Protein AF-A0A2V6QCD6-F1 (afdb_monomer)

Structure (mmCIF, N/CA/C/O backbone):
data_AF-A0A2V6QCD6-F1
#
_entry.id   AF-A0A2V6QCD6-F1
#
loop_
_atom_site.group_PDB
_atom_site.id
_atom_site.type_symbol
_atom_site.label_atom_id
_atom_site.label_alt_id
_atom_site.label_comp_id
_atom_site.label_asym_id
_atom_site.label_entity_id
_atom_site.label_seq_id
_atom_site.pdbx_PDB_ins_code
_atom_site.Cartn_x
_atom_site.Cartn_y
_atom_site.Cartn_z
_atom_site.occupancy
_atom_site.B_iso_or_equiv
_atom_site.auth_seq_id
_atom_site.auth_comp_id
_atom_site.auth_asym_id
_atom_site.auth_atom_id
_atom_site.pdbx_PDB_model_num
ATOM 1 N N . MET A 1 1 ? -5.941 6.858 15.011 1.00 67.25 1 MET A N 1
ATOM 2 C CA . MET A 1 1 ? -7.059 7.771 15.363 1.00 67.25 1 MET A CA 1
ATOM 3 C C . MET A 1 1 ? -6.537 8.944 16.172 1.00 67.25 1 MET A C 1
ATOM 5 O O . MET A 1 1 ? -5.471 8.833 16.763 1.00 67.25 1 MET A O 1
ATOM 9 N N . THR A 1 2 ? -7.262 10.061 16.223 1.00 80.06 2 THR A N 1
ATOM 10 C CA . THR A 1 2 ? -6.923 11.158 17.143 1.00 80.06 2 THR A CA 1
ATOM 11 C C . THR A 1 2 ? -7.559 10.939 18.520 1.00 80.06 2 THR A C 1
ATOM 13 O O . THR A 1 2 ? -8.520 10.181 18.665 1.00 80.06 2 THR A O 1
ATOM 16 N N . CYS A 1 3 ? -7.051 11.630 19.545 1.00 75.44 3 CYS A N 1
ATOM 17 C CA . CYS A 1 3 ? -7.655 11.635 20.885 1.00 75.44 3 CYS A CA 1
ATOM 18 C C . CYS A 1 3 ? -9.121 12.120 20.854 1.00 75.44 3 CYS A C 1
ATOM 20 O O . CYS A 1 3 ? -9.971 11.629 21.597 1.00 75.44 3 CYS A O 1
ATOM 22 N N . LEU A 1 4 ? -9.436 13.035 19.932 1.00 80.31 4 LEU A N 1
ATOM 23 C CA . LEU A 1 4 ? -10.779 13.579 19.755 1.00 80.31 4 LEU A CA 1
ATOM 24 C C . LEU A 1 4 ? -11.768 12.529 19.214 1.00 80.31 4 LEU A C 1
ATOM 26 O O . LEU A 1 4 ? -12.923 12.512 19.634 1.00 80.31 4 LEU A O 1
ATOM 30 N N . ASP A 1 5 ? -11.312 11.623 18.342 1.00 76.50 5 ASP A N 1
ATOM 31 C CA . ASP A 1 5 ? -12.130 10.521 17.809 1.00 76.50 5 ASP A CA 1
ATOM 32 C C . ASP A 1 5 ? -12.483 9.507 18.904 1.00 76.50 5 ASP A C 1
ATOM 34 O O . ASP A 1 5 ? -13.633 9.083 19.023 1.00 76.50 5 ASP A O 1
ATOM 38 N N . TRP A 1 6 ? -11.509 9.180 19.760 1.00 77.50 6 TRP A N 1
ATOM 39 C CA . TRP A 1 6 ? -11.715 8.328 20.934 1.00 77.50 6 TRP A CA 1
ATOM 40 C C . TRP A 1 6 ? -12.735 8.931 21.903 1.00 77.50 6 TRP A C 1
ATOM 42 O O . TRP A 1 6 ? -13.670 8.248 22.321 1.00 77.50 6 TRP A O 1
ATOM 52 N N . LEU A 1 7 ? -12.595 10.221 22.224 1.00 77.81 7 LEU A N 1
ATOM 53 C CA . LEU A 1 7 ? -13.538 10.946 23.079 1.00 77.81 7 LEU A CA 1
ATOM 54 C C . LEU A 1 7 ? -14.937 11.032 22.465 1.00 77.81 7 LEU A C 1
ATOM 56 O O . LEU A 1 7 ? -15.925 10.921 23.188 1.00 77.81 7 LEU A O 1
ATOM 60 N N . ARG A 1 8 ? -15.045 11.194 21.144 1.00 81.38 8 ARG A N 1
ATOM 61 C CA . ARG A 1 8 ? -16.334 11.232 20.446 1.00 81.38 8 ARG A CA 1
ATOM 62 C C . ARG A 1 8 ? -17.042 9.878 20.472 1.00 81.38 8 ARG A C 1
ATOM 64 O O . ARG A 1 8 ? -18.253 9.846 20.676 1.00 81.38 8 ARG A O 1
ATOM 71 N N . GLU A 1 9 ? -16.315 8.776 20.289 1.00 79.81 9 GLU A N 1
ATOM 72 C CA . GLU A 1 9 ? -16.903 7.429 20.320 1.00 79.81 9 GLU A CA 1
ATOM 73 C C . GLU A 1 9 ? -17.209 6.935 21.746 1.00 79.81 9 GLU A C 1
ATOM 75 O O . GLU A 1 9 ? -18.231 6.281 21.955 1.00 79.81 9 GLU A O 1
ATOM 80 N N . LEU A 1 10 ? -16.386 7.275 22.746 1.00 81.81 10 LEU A N 1
ATOM 81 C CA . LEU A 1 10 ? -16.624 6.909 24.153 1.00 81.81 10 LEU A CA 1
ATOM 82 C C . LEU A 1 10 ? -17.530 7.889 24.906 1.00 81.81 10 LEU A C 1
ATOM 84 O O . LEU A 1 10 ? -18.108 7.520 25.929 1.00 81.81 10 LEU A O 1
ATOM 88 N N . GLY A 1 11 ? -17.685 9.117 24.413 1.00 79.06 11 GLY A N 1
ATOM 89 C CA . GLY A 1 11 ? -18.470 10.182 25.040 1.00 79.06 11 GLY A CA 1
ATOM 90 C C . GLY A 1 11 ? -19.878 9.757 25.477 1.00 79.06 11 GLY A C 1
ATOM 91 O O . GLY A 1 11 ? -20.233 9.995 26.632 1.00 79.06 11 GLY A O 1
ATOM 92 N N . PRO A 1 12 ? -20.669 9.060 24.636 1.00 82.25 12 PRO A N 1
ATOM 93 C CA . PRO A 1 12 ? -21.981 8.548 25.031 1.00 82.25 12 PRO A CA 1
ATOM 94 C C . PRO A 1 12 ? -21.921 7.564 26.210 1.00 82.25 12 PRO A C 1
ATOM 96 O O . PRO A 1 12 ? -22.766 7.619 27.100 1.00 82.25 12 PRO A O 1
ATOM 99 N N . HIS A 1 13 ? -20.903 6.700 26.270 1.00 79.19 13 HIS A N 1
ATOM 100 C CA . HIS A 1 13 ? -20.729 5.739 27.365 1.00 79.19 13 HIS A CA 1
ATOM 101 C C . HIS A 1 13 ? -20.327 6.431 28.673 1.00 79.19 13 HIS A C 1
ATOM 103 O O . HIS A 1 13 ? -20.824 6.063 29.739 1.00 79.19 13 HIS A O 1
ATOM 109 N N . LEU A 1 14 ? -19.490 7.469 28.589 1.00 79.81 14 LEU A N 1
ATOM 110 C CA . LEU A 1 14 ? -19.105 8.305 29.729 1.00 79.81 14 LEU A CA 1
ATOM 111 C C . LEU A 1 14 ? -20.282 9.143 30.250 1.00 79.81 14 LEU A C 1
ATOM 113 O O . LEU A 1 14 ? -20.445 9.271 31.462 1.00 79.81 14 LEU A O 1
ATOM 117 N N . MET A 1 15 ? -21.146 9.651 29.365 1.00 79.56 15 MET A N 1
ATOM 118 C CA . MET A 1 15 ? -22.374 10.351 29.764 1.00 79.56 15 MET A CA 1
ATOM 119 C C . MET A 1 15 ? -23.357 9.431 30.489 1.00 79.56 15 MET A C 1
ATOM 121 O O . MET A 1 15 ? -23.944 9.841 31.487 1.00 79.56 15 MET A O 1
ATOM 125 N N . VAL A 1 16 ? -23.509 8.179 30.042 1.00 81.19 16 VAL A N 1
ATOM 126 C CA . VAL A 1 16 ? -24.341 7.183 30.741 1.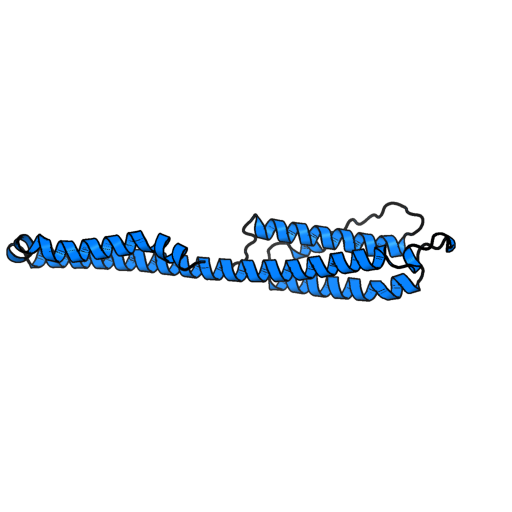00 81.19 16 VAL A CA 1
ATOM 127 C C . VAL A 1 16 ? -23.796 6.899 32.142 1.00 81.19 16 VAL A C 1
ATOM 129 O O . VAL A 1 16 ? -24.575 6.818 33.088 1.00 81.19 16 VAL A O 1
ATOM 132 N N . LEU A 1 17 ? -22.473 6.815 32.304 1.00 80.88 17 LEU A N 1
ATOM 133 C CA . LEU A 1 17 ? -21.842 6.647 33.614 1.00 80.88 17 LEU A CA 1
ATOM 134 C C . LEU A 1 17 ? -22.067 7.874 34.516 1.00 80.88 17 LEU A C 1
ATOM 136 O O . LEU A 1 17 ? -22.425 7.727 35.683 1.00 80.88 17 LEU A O 1
ATOM 140 N N . ALA A 1 18 ? -21.912 9.086 33.976 1.00 80.00 18 ALA A N 1
ATOM 141 C CA . ALA A 1 18 ? -22.178 10.325 34.705 1.00 80.00 18 ALA A CA 1
ATOM 142 C C . ALA A 1 18 ? -23.648 10.416 35.149 1.00 80.00 18 ALA A C 1
ATOM 144 O O . ALA A 1 18 ? -23.926 10.730 36.307 1.00 80.00 18 ALA A O 1
ATOM 145 N N . PHE A 1 19 ? -24.582 10.055 34.262 1.00 79.69 19 PHE A N 1
ATOM 146 C CA . PHE A 1 19 ? -26.007 9.981 34.574 1.00 79.69 19 PHE A CA 1
ATOM 147 C C . PHE A 1 19 ? -26.294 8.945 35.672 1.00 79.69 19 PHE A C 1
ATOM 149 O O . PHE A 1 19 ? -27.050 9.217 36.608 1.00 79.69 19 PHE A O 1
ATOM 156 N N . TRP A 1 20 ? -25.629 7.787 35.618 1.00 79.25 20 TRP A N 1
ATOM 157 C CA . TRP A 1 20 ? -25.716 6.745 36.641 1.00 79.25 20 TRP A CA 1
ATOM 158 C C . TRP A 1 20 ? -25.253 7.262 38.014 1.00 79.25 20 TRP A C 1
ATOM 160 O O . TRP A 1 20 ? -25.991 7.135 38.994 1.00 79.25 20 TRP A O 1
ATOM 170 N N . PHE A 1 21 ? -24.112 7.958 38.087 1.00 78.56 21 PHE A N 1
ATOM 171 C CA . PHE A 1 21 ? -23.637 8.594 39.324 1.00 78.56 21 PHE A CA 1
ATOM 172 C C . PHE A 1 21 ? -24.582 9.683 39.844 1.00 78.56 21 PHE A C 1
ATOM 174 O O . PHE A 1 21 ? -24.834 9.747 41.047 1.00 78.56 21 PHE A O 1
ATOM 181 N N . THR A 1 22 ? -25.167 10.505 38.969 1.00 75.81 22 THR A N 1
ATOM 182 C CA . THR A 1 22 ? -26.141 11.523 39.401 1.00 75.81 22 THR A CA 1
ATOM 183 C C . THR A 1 22 ? -27.450 10.906 39.891 1.00 75.81 22 THR A C 1
ATOM 185 O O . THR A 1 22 ? -28.043 11.393 40.850 1.00 75.81 22 THR A O 1
ATOM 188 N N . SER A 1 23 ? -27.874 9.783 39.304 1.00 70.88 23 SER A N 1
ATOM 189 C CA . SER A 1 23 ? -29.086 9.075 39.721 1.00 70.88 23 SER A CA 1
ATOM 190 C C . SER A 1 23 ? -28.953 8.475 41.128 1.00 70.88 23 SER A C 1
ATOM 192 O O . SER A 1 23 ? -29.909 8.513 41.904 1.00 70.88 23 SER A O 1
ATOM 194 N N . LEU A 1 24 ? -27.750 8.034 41.521 1.00 73.00 24 LEU A N 1
ATOM 195 C CA . LEU A 1 24 ? -27.467 7.580 42.889 1.00 73.00 24 LEU A CA 1
ATOM 196 C C . LEU A 1 24 ? -27.708 8.671 43.941 1.00 73.00 24 LEU A C 1
ATOM 198 O O . LEU A 1 24 ? -28.146 8.352 45.045 1.00 73.00 24 LEU A O 1
ATOM 202 N N . ALA A 1 25 ? -27.443 9.936 43.600 1.00 70.06 25 ALA A N 1
ATOM 203 C CA . ALA A 1 25 ? -27.639 11.072 44.499 1.00 70.06 25 ALA A CA 1
ATOM 204 C C . ALA A 1 25 ? -29.107 11.529 44.576 1.00 70.06 25 ALA A C 1
ATOM 206 O O . ALA A 1 25 ? -29.553 11.999 45.618 1.00 70.06 25 ALA A O 1
ATOM 207 N N . VAL A 1 26 ? -29.875 11.379 43.492 1.00 71.56 26 VAL A N 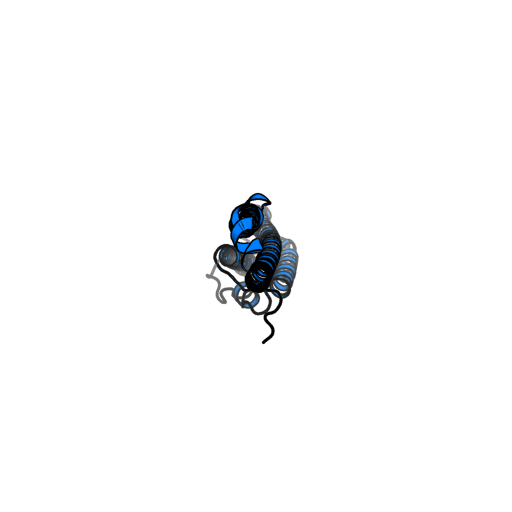1
ATOM 208 C CA . VAL A 1 26 ? -31.264 11.870 43.408 1.00 71.56 26 VAL A CA 1
ATOM 209 C C . VAL A 1 26 ? -32.277 10.856 43.959 1.00 71.56 26 VAL A C 1
ATOM 211 O O . VAL A 1 26 ? -33.279 11.240 44.558 1.00 71.56 26 VAL A O 1
ATOM 214 N N . PHE A 1 27 ? -32.020 9.551 43.827 1.00 75.38 27 PHE A N 1
ATOM 215 C CA . PHE A 1 27 ? -32.961 8.496 44.235 1.00 75.38 27 PHE A CA 1
ATOM 216 C C . PHE A 1 27 ? -32.797 8.019 45.690 1.00 75.38 27 PHE A C 1
ATOM 218 O O . PHE A 1 27 ? -33.119 6.873 46.021 1.00 75.38 27 PHE A O 1
ATOM 225 N N . GLU A 1 28 ? -32.354 8.889 46.601 1.00 74.12 28 GLU A N 1
ATOM 226 C CA . GLU A 1 28 ? -32.185 8.535 48.017 1.00 74.12 28 GLU A CA 1
ATOM 227 C C . GLU A 1 28 ? -33.472 8.028 48.684 1.00 74.12 28 GLU A C 1
ATOM 229 O O . GLU A 1 28 ? -33.424 7.125 49.522 1.00 74.12 28 GLU A O 1
ATOM 234 N N . TRP A 1 29 ? -34.628 8.576 48.303 1.00 71.81 29 TRP A N 1
ATOM 235 C CA . TRP A 1 29 ? -35.923 8.171 48.853 1.00 71.81 29 TRP A CA 1
ATOM 236 C C . TRP A 1 29 ? -36.305 6.735 48.452 1.00 71.81 29 TRP A C 1
ATOM 238 O O . TRP A 1 29 ? -36.727 5.945 49.296 1.00 71.81 29 TRP A O 1
ATOM 248 N N . VAL A 1 30 ? -36.053 6.351 47.196 1.00 70.94 30 VAL A N 1
ATOM 249 C CA . VAL A 1 30 ? -36.279 4.981 46.695 1.00 70.94 30 VAL A CA 1
ATOM 250 C C . VAL A 1 30 ? -35.302 3.999 47.345 1.00 70.94 30 VAL A C 1
ATOM 252 O O . VAL A 1 30 ? -35.706 2.908 47.756 1.00 70.94 30 VAL A O 1
ATOM 255 N N . ARG A 1 31 ? -34.037 4.411 47.520 1.00 73.69 31 ARG A N 1
ATOM 256 C CA . ARG A 1 31 ? -33.009 3.635 48.229 1.00 73.69 31 ARG A CA 1
ATOM 257 C C . ARG A 1 31 ? -33.417 3.324 49.673 1.00 73.69 31 ARG A C 1
ATOM 259 O O . ARG A 1 31 ? -33.186 2.210 50.130 1.00 73.69 31 ARG A O 1
ATOM 266 N N . LYS A 1 32 ? -34.037 4.278 50.380 1.00 78.81 32 LYS A N 1
ATOM 267 C CA . LYS A 1 32 ? -34.536 4.083 51.754 1.00 78.81 32 LYS A CA 1
ATOM 268 C C . LYS A 1 32 ? -35.785 3.198 51.811 1.00 78.81 32 LYS A C 1
ATOM 270 O O . LYS A 1 32 ? -35.904 2.394 52.728 1.00 78.81 32 LYS A O 1
ATOM 275 N N . ALA A 1 33 ? -36.693 3.319 50.841 1.00 83.00 33 ALA A N 1
ATOM 276 C CA . ALA A 1 33 ? -37.950 2.570 50.827 1.00 83.00 33 ALA A CA 1
ATOM 277 C C . ALA A 1 33 ? -37.786 1.095 50.416 1.00 83.00 33 ALA A C 1
ATOM 279 O O . ALA A 1 33 ? -38.440 0.223 50.986 1.00 83.00 33 ALA A O 1
ATOM 280 N N . LYS A 1 34 ? -36.938 0.797 49.420 1.00 81.38 34 LYS A N 1
ATOM 281 C CA . LYS A 1 34 ? -36.699 -0.570 48.919 1.00 81.38 34 LYS A CA 1
ATOM 282 C C . LYS A 1 34 ? -35.223 -0.790 48.543 1.00 81.38 34 LYS A C 1
ATOM 284 O O . LYS A 1 34 ? -34.883 -0.833 47.356 1.00 81.38 34 LYS A O 1
ATOM 289 N N . PRO A 1 35 ? -34.332 -0.966 49.535 1.00 81.25 35 PRO A N 1
ATOM 290 C CA . PRO A 1 35 ? -32.884 -0.975 49.315 1.00 81.25 35 PRO A CA 1
ATOM 291 C C . PRO A 1 35 ? -32.414 -2.149 48.452 1.00 81.25 35 PRO A C 1
ATOM 293 O O . PRO A 1 35 ? -31.577 -1.977 47.570 1.00 81.25 35 PRO A O 1
ATOM 296 N N . LEU A 1 36 ? -32.970 -3.341 48.672 1.00 83.62 36 LEU A N 1
ATOM 297 C CA . LEU A 1 36 ? -32.485 -4.574 48.047 1.00 83.62 36 LEU A CA 1
ATOM 298 C C . LEU A 1 36 ? -32.779 -4.608 46.537 1.00 83.62 36 LEU A C 1
ATOM 300 O O . LEU A 1 36 ? -31.890 -4.891 45.737 1.00 83.62 36 LEU A O 1
ATOM 304 N N . THR A 1 37 ? -33.995 -4.225 46.135 1.00 80.88 37 THR A N 1
ATOM 305 C CA . THR A 1 37 ? -34.368 -4.097 44.716 1.00 80.88 37 THR A CA 1
ATOM 306 C C . THR A 1 37 ? -33.636 -2.957 44.018 1.00 80.88 37 THR A C 1
ATOM 308 O O . THR A 1 37 ? -33.273 -3.103 42.856 1.00 80.88 37 THR A O 1
ATOM 311 N N . PHE A 1 38 ? -33.392 -1.840 44.715 1.00 81.94 38 PHE A N 1
ATOM 312 C CA . PHE A 1 38 ? -32.632 -0.715 44.167 1.00 81.94 38 PHE A CA 1
ATOM 313 C C . PHE A 1 38 ? -31.199 -1.135 43.818 1.00 81.94 38 PHE A C 1
ATOM 315 O O . PHE A 1 38 ? -30.759 -0.944 42.686 1.00 81.94 38 PHE A O 1
ATOM 322 N N . TRP A 1 39 ? -30.491 -1.775 44.754 1.00 81.19 39 TRP A N 1
ATOM 323 C CA . TRP A 1 39 ? -29.121 -2.231 44.518 1.00 81.19 39 TRP A CA 1
ATOM 324 C C . TRP A 1 39 ? -29.034 -3.305 43.433 1.00 81.19 39 TRP A C 1
ATOM 326 O O . TRP A 1 39 ? -28.167 -3.199 42.572 1.00 81.19 39 TRP A O 1
ATOM 336 N N . LEU A 1 40 ? -29.949 -4.282 43.406 1.00 85.25 40 LEU A N 1
ATOM 337 C CA . LEU A 1 40 ? -30.018 -5.282 42.330 1.00 85.25 40 LEU A CA 1
ATOM 338 C C . LEU A 1 40 ? -30.117 -4.630 40.946 1.00 85.25 40 LEU A C 1
ATOM 340 O O . LEU A 1 40 ? -29.348 -4.969 40.049 1.00 85.25 40 LEU A O 1
ATOM 344 N N . PHE A 1 41 ? -31.015 -3.656 40.784 1.00 81.50 41 PHE A N 1
ATOM 345 C CA . PHE A 1 41 ? -31.198 -2.966 39.508 1.00 81.50 41 PHE A CA 1
ATOM 346 C C . PHE A 1 41 ? -29.957 -2.158 39.108 1.00 81.50 41 PHE A C 1
ATOM 348 O O . PHE A 1 41 ? -29.542 -2.182 37.949 1.00 81.50 41 PHE A O 1
ATOM 355 N N . MET A 1 42 ? -29.318 -1.497 40.078 1.00 83.50 42 MET A N 1
ATOM 356 C CA . MET A 1 42 ? -28.087 -0.737 39.858 1.00 83.50 42 MET A CA 1
ATOM 357 C C . MET A 1 42 ? -26.915 -1.637 39.460 1.00 83.50 42 MET A C 1
ATOM 359 O O . MET A 1 42 ? -26.206 -1.314 38.508 1.00 83.50 42 MET A O 1
ATOM 363 N N . PHE A 1 43 ? -26.741 -2.787 40.116 1.00 85.25 43 PHE A N 1
ATOM 364 C CA . PHE A 1 43 ? -25.712 -3.759 39.744 1.00 85.25 43 PHE A CA 1
ATOM 365 C C . PHE A 1 43 ? -25.960 -4.358 38.357 1.00 85.25 43 PHE A C 1
ATOM 367 O O . PHE A 1 43 ? -25.021 -4.446 37.568 1.00 85.25 43 PHE A O 1
ATOM 374 N N . CYS A 1 44 ? -27.205 -4.708 38.017 1.00 84.69 44 CYS A N 1
ATOM 375 C CA . CYS A 1 44 ? -27.546 -5.176 36.672 1.00 84.69 44 CYS A CA 1
ATOM 376 C C . CYS A 1 44 ? -27.249 -4.112 35.604 1.00 84.69 44 CYS A C 1
ATOM 378 O O . CYS A 1 44 ? -26.631 -4.425 34.587 1.00 84.69 44 CYS A O 1
ATOM 380 N N . ALA A 1 45 ? -27.627 -2.852 35.840 1.00 82.94 45 ALA A N 1
ATOM 381 C CA . ALA A 1 45 ? -27.351 -1.751 34.918 1.00 82.94 45 ALA A CA 1
ATOM 382 C C . ALA A 1 45 ? -25.843 -1.497 34.745 1.00 82.94 45 ALA A C 1
ATOM 384 O O . ALA A 1 45 ? -25.374 -1.323 33.620 1.00 82.94 45 ALA A O 1
ATOM 385 N N . LEU A 1 46 ? -25.073 -1.537 35.838 1.00 84.88 46 LEU A N 1
ATOM 386 C CA . LEU A 1 46 ? -23.617 -1.394 35.803 1.00 84.88 46 LEU A CA 1
ATOM 387 C C . LEU A 1 46 ? -22.955 -2.548 35.041 1.00 84.88 46 LEU A C 1
ATOM 389 O O . LEU A 1 46 ? -22.067 -2.312 34.226 1.00 84.88 46 LEU A O 1
ATOM 393 N N . ALA A 1 47 ? -23.404 -3.786 35.262 1.00 86.69 47 ALA A N 1
ATOM 394 C CA . ALA A 1 47 ? -22.890 -4.956 34.557 1.00 86.69 47 ALA A CA 1
ATOM 395 C C . ALA A 1 47 ? -23.133 -4.854 33.043 1.00 86.69 47 ALA A C 1
ATOM 397 O O . ALA A 1 47 ? -22.208 -5.060 32.258 1.00 86.69 47 ALA A O 1
ATOM 398 N N . VAL A 1 48 ? -24.341 -4.464 32.621 1.00 86.19 48 VAL A N 1
ATOM 399 C CA . VAL A 1 48 ? -24.657 -4.234 31.201 1.00 86.19 48 VAL A CA 1
ATOM 400 C C . VAL A 1 48 ? -23.785 -3.116 30.622 1.00 86.19 48 VAL A C 1
ATOM 402 O O . VAL A 1 48 ? -23.219 -3.280 29.541 1.00 86.19 48 VAL A O 1
ATOM 405 N N . TRP A 1 49 ? -23.614 -2.006 31.347 1.00 87.31 49 TRP A N 1
ATOM 406 C CA . TRP A 1 49 ? -22.757 -0.901 30.914 1.00 87.31 49 TRP A CA 1
ATOM 407 C C . TRP A 1 49 ? -21.290 -1.324 30.746 1.00 87.31 49 TRP A C 1
ATOM 409 O O . TRP A 1 49 ? -20.674 -0.982 29.733 1.00 87.31 49 TRP A O 1
ATOM 419 N N . LEU A 1 50 ? -20.742 -2.101 31.687 1.00 86.31 50 LEU A N 1
ATOM 420 C CA . LEU A 1 50 ? -19.372 -2.618 31.621 1.00 86.31 50 LEU A CA 1
ATOM 421 C C . LEU A 1 50 ? -19.166 -3.510 30.394 1.00 86.31 50 LEU A C 1
ATOM 423 O O . LEU A 1 50 ? -18.177 -3.345 29.682 1.00 86.31 50 LEU A O 1
ATOM 427 N N . VAL A 1 51 ? -20.112 -4.412 30.111 1.00 86.50 51 VAL A N 1
ATOM 428 C CA . VAL A 1 51 ? -20.043 -5.301 28.941 1.00 86.50 51 VAL A CA 1
ATOM 429 C C . VAL A 1 51 ? -20.070 -4.495 27.642 1.00 86.50 51 VAL A C 1
ATOM 431 O O . VAL A 1 51 ? -19.196 -4.669 26.795 1.00 86.50 51 VAL A O 1
ATOM 434 N N . VAL A 1 52 ? -21.027 -3.577 27.488 1.00 84.25 52 VAL A N 1
ATOM 435 C CA . VAL A 1 52 ? -21.162 -2.768 26.264 1.00 84.25 52 VAL A CA 1
ATOM 436 C C . VAL A 1 52 ? -19.931 -1.885 26.044 1.00 84.25 52 VAL A C 1
ATOM 438 O O . VAL A 1 52 ? -19.409 -1.815 24.930 1.00 84.25 52 VAL A O 1
ATOM 441 N N . THR A 1 53 ? -19.437 -1.241 27.102 1.00 83.62 53 THR A N 1
ATOM 442 C CA . THR A 1 53 ? -18.262 -0.364 27.028 1.00 83.62 53 THR A CA 1
ATOM 443 C C . THR A 1 53 ? -16.995 -1.165 26.738 1.00 83.62 53 THR A C 1
ATOM 445 O O . THR A 1 53 ? -16.200 -0.751 25.901 1.00 83.62 53 THR A O 1
ATOM 448 N N . GLY A 1 54 ? -16.829 -2.343 27.348 1.00 84.50 54 GLY A N 1
ATOM 449 C CA . GLY A 1 54 ? -15.702 -3.238 27.081 1.00 84.50 54 GLY A CA 1
ATOM 450 C C . GLY A 1 54 ? -15.661 -3.725 25.630 1.00 84.50 54 GLY A C 1
ATOM 451 O O . GLY A 1 54 ? -14.610 -3.665 24.994 1.00 84.50 54 GLY A O 1
ATOM 452 N N . VAL A 1 55 ? -16.809 -4.126 25.070 1.00 86.00 55 VAL A N 1
ATOM 453 C CA . VAL A 1 55 ? -16.919 -4.509 23.649 1.00 86.00 55 VAL A CA 1
ATOM 454 C C . VAL A 1 55 ? -16.567 -3.334 22.735 1.00 86.00 55 VAL A C 1
ATOM 456 O O . VAL A 1 55 ? -15.816 -3.504 21.776 1.00 86.00 55 VAL A O 1
ATOM 459 N N . LYS A 1 56 ? -17.057 -2.129 23.044 1.00 82.81 56 LYS A N 1
ATOM 460 C CA . LYS A 1 56 ? -16.734 -0.918 22.279 1.00 82.81 56 LYS A CA 1
ATOM 461 C C . LYS A 1 56 ? -15.258 -0.546 22.349 1.00 82.81 56 LYS A C 1
ATOM 463 O O . LYS A 1 56 ? -14.677 -0.210 21.323 1.00 82.81 56 LYS A O 1
ATOM 468 N N . LEU A 1 57 ? -14.641 -0.646 23.523 1.00 82.69 57 LEU A N 1
ATOM 469 C CA . LEU A 1 57 ? -13.215 -0.384 23.704 1.00 82.69 57 LEU A CA 1
ATOM 470 C C . LEU A 1 57 ? -12.359 -1.370 22.894 1.00 82.69 57 LEU A C 1
ATOM 472 O O . LEU A 1 57 ? -11.387 -0.965 22.259 1.00 82.69 57 LEU A O 1
ATOM 476 N N . ALA A 1 58 ? -12.746 -2.649 22.874 1.00 83.00 58 ALA A N 1
ATOM 477 C CA . ALA A 1 58 ? -12.079 -3.674 22.078 1.00 83.00 58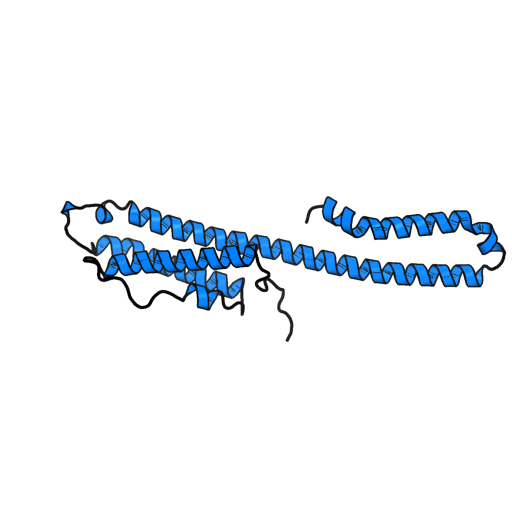 ALA A CA 1
ATOM 478 C C . ALA A 1 58 ? -12.207 -3.407 20.567 1.00 83.00 58 ALA A C 1
ATOM 480 O O . ALA A 1 58 ? -11.211 -3.496 19.850 1.00 83.00 58 ALA A O 1
ATOM 481 N N . ASP A 1 59 ? -13.396 -3.026 20.088 1.00 82.25 59 ASP A N 1
ATOM 482 C CA . ASP A 1 59 ? -13.632 -2.644 18.686 1.00 82.25 59 ASP A CA 1
ATOM 483 C C . ASP A 1 59 ? -12.803 -1.412 18.285 1.00 82.25 59 ASP A C 1
ATOM 485 O O . ASP A 1 59 ? -12.141 -1.412 17.248 1.00 82.25 59 ASP A O 1
ATOM 489 N N . LEU A 1 60 ? -12.759 -0.383 19.136 1.00 82.75 60 LEU A N 1
ATOM 490 C CA . LEU A 1 60 ? -11.935 0.810 18.924 1.00 82.75 60 LEU A CA 1
ATOM 491 C C . LEU A 1 60 ? -10.443 0.482 18.853 1.00 82.75 60 LEU A C 1
ATOM 493 O O . LEU A 1 60 ? -9.749 0.957 17.956 1.00 82.75 60 LEU A O 1
ATOM 497 N N . HIS A 1 61 ? -9.950 -0.372 19.749 1.00 81.94 61 HIS A N 1
ATOM 498 C CA . HIS A 1 61 ? -8.555 -0.802 19.730 1.00 81.94 61 HIS A CA 1
ATOM 499 C C . HIS A 1 61 ? -8.226 -1.610 18.464 1.00 81.94 61 HIS A C 1
ATOM 501 O O . HIS A 1 61 ? -7.153 -1.450 17.880 1.00 81.94 61 HIS A O 1
ATOM 507 N N . GLN A 1 62 ? -9.135 -2.477 18.010 1.00 80.62 62 GLN A N 1
ATOM 508 C CA . GLN A 1 62 ? -8.959 -3.213 16.756 1.00 80.62 62 GLN A CA 1
ATOM 509 C C . GLN A 1 62 ? -8.961 -2.277 15.543 1.00 80.62 62 GLN A C 1
ATOM 511 O O . GLN A 1 62 ? -8.135 -2.441 14.642 1.00 80.62 62 GLN A O 1
ATOM 516 N N . LYS A 1 63 ? -9.844 -1.274 15.529 1.00 80.38 63 LYS A N 1
ATOM 517 C CA . LYS A 1 63 ? -9.894 -0.242 14.486 1.00 80.38 63 LYS A CA 1
ATOM 518 C C . LYS A 1 63 ? -8.619 0.587 14.439 1.00 80.38 63 LYS A C 1
ATOM 520 O O . LYS A 1 63 ? -8.090 0.793 13.352 1.00 80.38 63 LYS A O 1
ATOM 525 N N . ASP A 1 64 ? -8.111 1.037 15.581 1.00 81.31 64 ASP A N 1
ATOM 526 C CA . ASP A 1 64 ? -6.888 1.838 15.623 1.00 81.31 64 ASP A CA 1
ATOM 527 C C . ASP A 1 64 ? -5.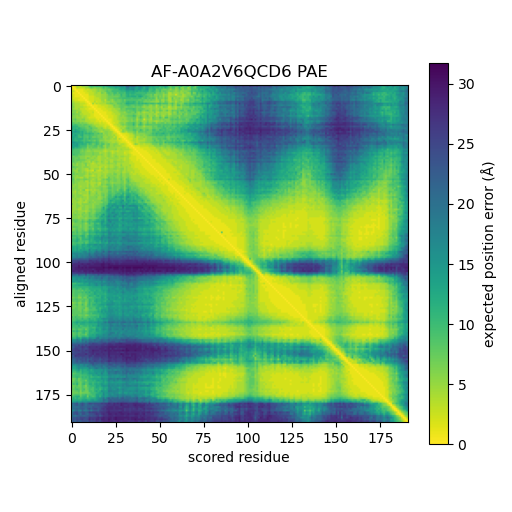675 1.033 15.134 1.00 81.31 64 ASP A C 1
ATOM 529 O O . ASP A 1 64 ? -4.952 1.487 14.249 1.00 81.31 64 ASP A O 1
ATOM 533 N N . ALA A 1 65 ? -5.531 -0.217 15.590 1.00 80.81 65 ALA A N 1
ATOM 534 C CA . ALA A 1 65 ? -4.488 -1.122 15.105 1.00 80.81 65 ALA A CA 1
ATOM 535 C C . ALA A 1 65 ? -4.584 -1.363 13.586 1.00 80.81 65 ALA A C 1
ATOM 537 O O . ALA A 1 65 ? -3.569 -1.383 12.886 1.00 80.81 65 ALA A O 1
ATOM 538 N N . PHE A 1 66 ? -5.803 -1.510 13.059 1.00 81.00 66 PHE A N 1
ATOM 539 C CA . PHE A 1 66 ? -6.039 -1.632 11.623 1.00 81.00 66 PHE A CA 1
ATOM 540 C C . PHE A 1 66 ? -5.641 -0.361 10.860 1.00 81.00 66 PHE A C 1
ATOM 542 O O . PHE A 1 66 ? -4.984 -0.458 9.826 1.00 81.00 66 PHE A O 1
ATOM 549 N N . LEU A 1 67 ? -6.015 0.824 11.349 1.00 82.00 67 LEU A N 1
ATOM 550 C CA . LEU A 1 67 ? -5.700 2.101 10.701 1.00 82.00 67 LEU A CA 1
ATOM 551 C C . LEU A 1 67 ? -4.194 2.366 10.667 1.00 82.00 67 LEU A C 1
ATOM 553 O O . LEU A 1 67 ? -3.680 2.784 9.631 1.00 82.00 67 LEU A O 1
ATOM 557 N N . THR A 1 68 ? -3.492 2.073 11.760 1.00 84.81 68 THR A N 1
ATOM 558 C CA . THR A 1 68 ? -2.032 2.195 11.837 1.00 84.81 68 THR A CA 1
ATOM 559 C C . THR A 1 68 ? -1.360 1.268 10.833 1.00 84.81 68 THR A C 1
ATOM 561 O O . THR A 1 68 ? -0.585 1.724 9.996 1.00 84.81 68 THR A O 1
ATOM 564 N N . ARG A 1 69 ? -1.746 -0.014 10.811 1.00 82.81 69 ARG A N 1
ATOM 565 C CA . ARG A 1 69 ? -1.203 -0.968 9.839 1.00 82.81 69 ARG A CA 1
ATOM 566 C C . ARG A 1 69 ? -1.529 -0.569 8.400 1.00 82.81 69 ARG A C 1
ATOM 568 O O . ARG A 1 69 ? -0.675 -0.673 7.529 1.00 82.81 69 ARG A O 1
ATOM 575 N N . LYS A 1 70 ? -2.744 -0.084 8.130 1.00 83.88 70 LYS A N 1
ATOM 576 C CA . LYS A 1 70 ? -3.116 0.444 6.810 1.00 83.88 70 LYS A CA 1
ATOM 577 C C . LYS A 1 70 ? -2.181 1.582 6.398 1.00 83.88 70 LYS A C 1
ATOM 579 O O . LYS A 1 70 ? -1.707 1.572 5.267 1.00 83.88 70 LYS A O 1
ATOM 584 N N . ALA A 1 71 ? -1.902 2.532 7.289 1.00 85.81 71 ALA A N 1
ATOM 585 C CA . ALA A 1 71 ? -1.003 3.646 7.003 1.00 85.81 71 ALA A CA 1
ATOM 586 C C . ALA A 1 71 ? 0.426 3.170 6.692 1.00 85.81 71 ALA A C 1
ATOM 588 O O . ALA A 1 71 ? 1.005 3.608 5.701 1.00 85.81 71 ALA A O 1
ATOM 589 N N . GLU A 1 72 ? 0.958 2.223 7.468 1.00 87.88 72 GLU A N 1
ATOM 590 C CA . GLU A 1 72 ? 2.281 1.626 7.229 1.00 87.88 72 GLU A CA 1
ATOM 591 C C . GLU A 1 72 ? 2.370 0.933 5.863 1.00 87.88 72 GLU A C 1
ATOM 593 O O . GLU A 1 72 ? 3.340 1.121 5.128 1.00 87.88 72 GLU A O 1
ATOM 598 N N . VAL A 1 73 ? 1.341 0.164 5.493 1.00 87.56 73 VAL A N 1
ATOM 599 C CA . VAL A 1 73 ? 1.271 -0.512 4.189 1.00 87.56 73 VAL A CA 1
ATOM 600 C C . VAL A 1 73 ? 1.189 0.498 3.045 1.00 87.56 73 VAL A C 1
ATOM 602 O O . VAL A 1 73 ? 1.915 0.369 2.059 1.00 87.56 73 VAL A O 1
ATOM 605 N N . MET A 1 74 ? 0.345 1.521 3.183 1.00 88.75 74 MET A N 1
ATOM 606 C CA . MET A 1 74 ? 0.198 2.588 2.190 1.00 88.75 74 MET A CA 1
ATOM 607 C C . MET A 1 74 ? 1.502 3.355 1.975 1.00 88.75 74 MET A C 1
ATOM 609 O O . MET A 1 74 ? 1.859 3.655 0.836 1.00 88.75 74 MET A O 1
ATOM 613 N N . ASP A 1 75 ? 2.225 3.649 3.051 1.00 92.00 75 ASP A N 1
ATOM 614 C CA . ASP A 1 75 ? 3.512 4.335 2.994 1.00 92.00 75 ASP A CA 1
ATOM 615 C C . ASP A 1 75 ? 4.598 3.445 2.364 1.00 92.00 75 ASP A C 1
ATOM 617 O O . ASP A 1 75 ? 5.355 3.890 1.499 1.00 92.00 75 ASP A O 1
ATOM 621 N N . ALA A 1 76 ? 4.630 2.154 2.706 1.00 92.06 76 ALA A N 1
ATOM 622 C CA . ALA A 1 76 ? 5.566 1.202 2.115 1.00 92.06 76 ALA A CA 1
ATOM 623 C C . ALA A 1 76 ? 5.356 1.018 0.605 1.00 92.06 76 ALA A C 1
ATOM 625 O O . ALA A 1 76 ? 6.315 1.127 -0.161 1.00 92.06 76 ALA A O 1
ATOM 626 N N . ILE A 1 77 ? 4.113 0.802 0.163 1.00 92.25 77 ILE A N 1
ATOM 627 C CA . ILE A 1 77 ? 3.785 0.697 -1.267 1.00 92.25 77 ILE A CA 1
ATOM 628 C C . ILE A 1 77 ? 4.056 2.038 -1.967 1.00 92.25 77 ILE A C 1
ATOM 630 O O . ILE A 1 77 ? 4.648 2.064 -3.046 1.00 92.25 77 ILE A O 1
ATOM 634 N N . GLY A 1 78 ? 3.708 3.161 -1.330 1.00 93.44 78 GLY A N 1
ATOM 635 C CA . GLY A 1 78 ? 3.973 4.504 -1.846 1.00 93.44 78 GLY A CA 1
ATOM 636 C C . GLY A 1 78 ? 5.461 4.786 -2.084 1.00 93.44 78 GLY A C 1
ATOM 637 O O . GLY A 1 78 ? 5.816 5.430 -3.073 1.00 93.44 78 GLY A O 1
ATOM 638 N N . ARG A 1 79 ? 6.358 4.271 -1.231 1.00 95.69 79 ARG A N 1
ATOM 639 C CA . ARG A 1 79 ? 7.812 4.346 -1.461 1.00 95.69 79 ARG A CA 1
ATOM 640 C C . ARG A 1 79 ? 8.241 3.589 -2.713 1.00 95.69 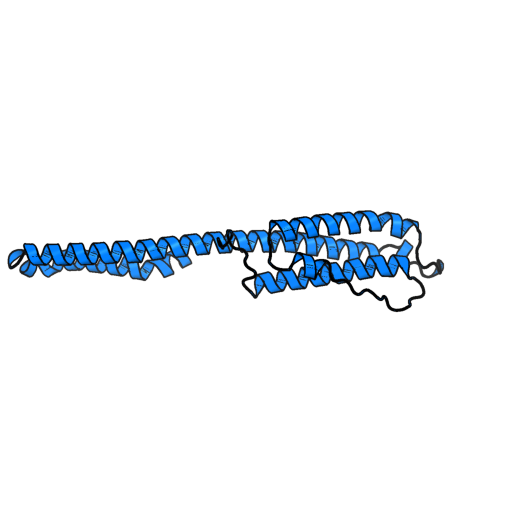79 ARG A C 1
ATOM 642 O O . ARG A 1 79 ? 8.984 4.148 -3.517 1.00 95.69 79 ARG A O 1
ATOM 649 N N . GLU A 1 80 ? 7.774 2.358 -2.904 1.00 95.88 80 GLU A N 1
ATOM 650 C CA . GLU A 1 80 ? 8.137 1.571 -4.090 1.00 95.88 80 GLU A CA 1
ATOM 651 C C . GLU A 1 80 ? 7.564 2.178 -5.381 1.00 95.88 80 GLU A C 1
ATOM 653 O O . GLU A 1 80 ? 8.246 2.157 -6.405 1.00 95.88 80 GLU A O 1
ATOM 658 N N . ILE A 1 81 ? 6.388 2.820 -5.333 1.00 95.06 81 ILE A N 1
ATOM 659 C CA . ILE A 1 81 ? 5.855 3.613 -6.457 1.00 95.06 81 ILE A CA 1
ATOM 660 C C . ILE A 1 81 ? 6.811 4.755 -6.814 1.00 95.06 81 ILE A C 1
ATOM 662 O O . ILE A 1 81 ? 7.174 4.903 -7.981 1.00 95.06 81 ILE A O 1
ATOM 666 N N . LYS A 1 82 ? 7.264 5.538 -5.825 1.00 96.25 82 LYS A N 1
ATOM 667 C CA . LYS A 1 82 ? 8.219 6.638 -6.055 1.00 96.25 82 LYS A CA 1
ATOM 668 C C . LYS A 1 82 ? 9.532 6.137 -6.654 1.00 96.25 82 LYS A C 1
ATOM 670 O O . LYS A 1 82 ? 10.080 6.788 -7.539 1.00 96.25 82 LYS A O 1
ATOM 675 N N . ILE A 1 83 ? 10.029 4.984 -6.204 1.00 95.69 83 ILE A N 1
ATOM 676 C CA . ILE A 1 83 ? 11.243 4.369 -6.758 1.00 95.69 83 ILE A CA 1
ATOM 677 C C . ILE A 1 83 ? 11.014 3.936 -8.213 1.00 95.69 83 ILE A C 1
ATOM 679 O O . ILE A 1 83 ? 11.835 4.262 -9.070 1.00 95.69 83 ILE A O 1
ATOM 683 N N . GLY A 1 84 ? 9.899 3.262 -8.514 1.00 93.31 84 GLY A N 1
ATOM 684 C CA . GLY A 1 84 ? 9.550 2.837 -9.875 1.00 93.31 84 GLY A CA 1
ATOM 685 C C . GLY A 1 84 ? 9.411 4.019 -10.839 1.00 93.31 84 GLY A C 1
ATOM 686 O O . GLY A 1 84 ? 10.019 4.028 -11.910 1.00 93.31 84 GLY A O 1
ATOM 687 N N . GLN A 1 85 ? 8.709 5.076 -10.419 1.00 94.19 85 GLN A N 1
ATOM 688 C CA . GLN A 1 85 ? 8.614 6.340 -11.159 1.00 94.19 85 GLN A CA 1
ATOM 689 C C . GLN A 1 85 ? 9.977 7.021 -11.331 1.00 94.19 85 GLN A C 1
ATOM 691 O O . GLN A 1 85 ? 10.278 7.536 -12.406 1.00 94.19 85 GLN A O 1
ATOM 696 N N . GLY A 1 86 ? 10.826 6.990 -10.302 1.00 94.19 86 GLY A N 1
ATOM 697 C CA . GLY A 1 86 ? 12.190 7.507 -10.368 1.00 94.19 86 GLY A CA 1
ATOM 698 C C . GLY A 1 86 ? 13.046 6.776 -11.404 1.00 94.19 86 GLY A C 1
ATOM 699 O O . GLY A 1 86 ? 13.764 7.421 -12.162 1.00 94.19 86 GLY A O 1
ATOM 700 N N . LEU A 1 87 ? 12.936 5.447 -11.494 1.00 92.50 87 LEU A N 1
ATOM 701 C CA . LEU A 1 87 ? 13.612 4.655 -12.527 1.00 92.50 87 LEU A CA 1
ATOM 702 C C . LEU A 1 87 ? 13.092 4.991 -13.932 1.00 92.50 87 LEU A C 1
ATOM 704 O O . LEU A 1 87 ? 13.900 5.188 -14.837 1.00 92.50 87 LEU A O 1
ATOM 708 N N . LEU A 1 88 ? 11.771 5.120 -14.109 1.00 89.12 88 LEU A N 1
ATOM 709 C CA . LEU A 1 88 ? 11.172 5.554 -15.379 1.00 89.12 88 LEU A CA 1
ATOM 710 C C . LEU A 1 88 ? 11.698 6.929 -15.806 1.00 89.12 88 LEU A C 1
ATOM 712 O O . LEU A 1 88 ? 12.038 7.125 -16.971 1.00 89.12 88 LEU A O 1
ATOM 716 N N . HIS A 1 89 ? 11.794 7.863 -14.859 1.00 89.31 89 HIS A N 1
ATOM 717 C CA . HIS A 1 89 ? 12.303 9.207 -15.101 1.00 89.31 89 HIS A CA 1
ATOM 718 C C . HIS A 1 89 ? 13.788 9.207 -15.482 1.00 89.31 89 HIS A C 1
ATOM 720 O O . HIS A 1 89 ? 14.162 9.849 -16.459 1.00 89.31 89 HIS A O 1
ATOM 726 N N . GLN A 1 90 ? 14.620 8.444 -14.763 1.00 90.06 90 GLN A N 1
ATOM 727 C CA . GLN A 1 90 ? 16.046 8.299 -15.072 1.00 90.06 90 GLN A CA 1
ATOM 728 C C . GLN A 1 90 ? 16.271 7.727 -16.472 1.00 90.06 90 GLN A C 1
ATOM 730 O O . GLN A 1 90 ? 17.105 8.244 -17.204 1.00 90.06 90 GLN A O 1
ATOM 735 N N . ILE A 1 91 ? 15.505 6.701 -16.860 1.00 84.31 91 ILE A N 1
ATOM 736 C CA . ILE A 1 91 ? 15.582 6.125 -18.207 1.00 84.31 91 ILE A CA 1
ATOM 737 C C . ILE A 1 91 ? 15.175 7.165 -19.254 1.00 84.31 91 ILE A C 1
ATOM 739 O O . ILE A 1 91 ? 15.890 7.356 -20.231 1.00 84.31 91 ILE A O 1
ATOM 743 N N . ALA A 1 92 ? 14.056 7.863 -19.037 1.00 80.75 92 ALA A N 1
ATOM 744 C CA . ALA A 1 92 ? 13.543 8.855 -19.979 1.00 80.75 92 ALA A CA 1
ATOM 745 C C . ALA A 1 92 ? 14.495 10.046 -20.189 1.00 80.75 92 ALA A C 1
ATOM 747 O O . ALA A 1 92 ? 14.473 10.651 -21.257 1.00 80.75 92 ALA A O 1
ATOM 748 N N . GLN A 1 93 ? 15.314 10.378 -19.188 1.00 84.94 93 GLN A N 1
ATOM 749 C CA . GLN A 1 93 ? 16.303 11.461 -19.237 1.00 84.94 93 GLN A CA 1
ATOM 750 C C . GLN A 1 93 ? 17.721 10.999 -19.593 1.00 84.94 93 GLN A C 1
ATOM 752 O O . GLN A 1 93 ? 18.628 11.830 -19.671 1.00 84.94 93 GLN A O 1
ATOM 757 N N . ASP A 1 94 ? 17.950 9.698 -19.776 1.00 83.56 94 ASP A N 1
ATOM 758 C CA . ASP A 1 94 ? 19.285 9.194 -20.074 1.00 83.56 94 ASP A CA 1
ATOM 759 C C . ASP A 1 94 ? 19.724 9.697 -21.457 1.00 83.56 94 ASP A C 1
ATOM 761 O O . ASP A 1 94 ? 19.034 9.501 -22.457 1.00 83.56 94 ASP A O 1
ATOM 765 N N . GLN A 1 95 ? 20.872 10.370 -21.534 1.00 79.44 95 GLN A N 1
ATOM 766 C CA . GLN A 1 95 ? 21.363 10.932 -22.794 1.00 79.44 95 GLN A CA 1
ATOM 767 C C . GLN A 1 95 ? 21.625 9.841 -23.835 1.00 79.44 95 GLN A C 1
ATOM 769 O O . GLN A 1 95 ? 21.369 10.059 -25.018 1.00 79.44 95 GLN A O 1
ATOM 774 N N . ASP A 1 96 ? 22.058 8.655 -23.395 1.00 75.19 96 ASP A N 1
ATOM 775 C CA . ASP A 1 96 ? 22.274 7.494 -24.262 1.00 75.19 96 ASP A CA 1
ATOM 776 C C . ASP A 1 96 ? 20.943 6.935 -24.800 1.00 75.19 96 ASP A C 1
ATOM 778 O O . ASP A 1 96 ? 20.926 6.283 -25.843 1.00 75.19 96 ASP A O 1
ATOM 782 N N . TYR A 1 97 ? 19.832 7.195 -24.098 1.00 71.12 97 TYR A N 1
ATOM 783 C CA . TYR A 1 97 ? 18.468 6.858 -24.517 1.00 71.12 97 TYR A CA 1
ATOM 784 C C . TYR A 1 97 ? 17.866 7.934 -25.434 1.00 71.12 97 TYR A C 1
ATOM 786 O O . TYR A 1 97 ? 17.217 7.610 -26.425 1.00 71.12 97 TYR A O 1
ATOM 794 N N . MET A 1 98 ? 18.109 9.215 -25.145 1.00 69.81 98 MET A N 1
ATOM 795 C CA . MET A 1 98 ? 17.553 10.342 -25.901 1.00 69.81 98 MET A CA 1
ATOM 796 C C . MET A 1 98 ? 18.304 10.663 -27.201 1.00 69.81 98 MET A C 1
ATOM 798 O O . MET A 1 98 ? 17.797 11.449 -27.999 1.00 69.81 98 MET A O 1
ATOM 802 N N . ASN A 1 99 ? 19.512 10.130 -27.415 1.00 68.69 99 ASN A N 1
ATOM 803 C CA . ASN A 1 99 ? 20.372 10.532 -28.529 1.00 68.69 99 ASN A CA 1
ATOM 804 C C . ASN A 1 99 ? 19.814 10.082 -29.900 1.00 68.69 99 ASN A C 1
ATOM 806 O O . ASN A 1 99 ? 19.955 8.911 -30.268 1.00 68.69 99 ASN A O 1
ATOM 810 N N . PRO A 1 100 ? 19.290 11.006 -30.732 1.00 55.91 100 PRO A N 1
ATOM 811 C CA . PRO A 1 100 ? 18.686 10.661 -32.019 1.00 55.91 100 PRO A CA 1
ATOM 812 C C . PRO A 1 100 ? 19.730 10.258 -33.067 1.00 55.91 100 PRO A C 1
ATOM 814 O O . PRO A 1 100 ? 19.400 9.604 -34.053 1.00 55.91 100 PRO A O 1
ATOM 817 N N . ARG A 1 101 ? 21.000 10.654 -32.876 1.00 54.09 101 ARG A N 1
ATOM 818 C CA . ARG A 1 101 ? 22.093 10.388 -33.827 1.00 54.09 101 ARG A CA 1
ATOM 819 C C . ARG A 1 101 ? 22.587 8.953 -33.772 1.00 54.09 101 ARG A C 1
ATOM 821 O O . ARG A 1 101 ? 23.211 8.509 -34.728 1.00 54.09 101 ARG A O 1
ATOM 828 N N . LEU A 1 102 ? 22.348 8.253 -32.663 1.00 54.66 102 LEU A N 1
ATOM 829 C CA . LEU A 1 102 ? 22.801 6.879 -32.528 1.00 54.66 102 LEU A CA 1
ATOM 830 C C . LEU A 1 102 ? 21.950 5.914 -33.349 1.00 54.66 102 LEU A C 1
ATOM 832 O O . LEU A 1 102 ? 22.454 4.848 -33.626 1.00 54.66 102 LEU A O 1
ATOM 836 N N . GLY A 1 103 ? 20.717 6.229 -33.772 1.00 49.09 103 GLY A N 1
ATOM 837 C CA . GLY A 1 103 ? 19.907 5.304 -34.591 1.00 49.09 103 GLY A CA 1
ATOM 838 C C . GLY A 1 103 ? 19.776 3.882 -34.007 1.00 49.09 103 GLY A C 1
ATOM 839 O O . GLY A 1 103 ? 19.485 2.931 -34.729 1.00 49.09 103 GLY A O 1
ATOM 840 N N . HIS A 1 104 ? 20.055 3.708 -32.713 1.00 49.78 104 HIS A N 1
ATOM 841 C CA . HIS A 1 104 ? 20.303 2.415 -32.086 1.00 49.78 104 HIS A CA 1
ATOM 842 C C . HIS A 1 104 ? 19.420 2.275 -30.859 1.00 49.78 104 HIS A C 1
ATOM 844 O O . HIS A 1 104 ? 19.815 2.445 -29.709 1.00 49.78 104 HIS A O 1
ATOM 850 N N . CYS A 1 105 ? 18.190 1.903 -31.150 1.00 52.75 105 CYS A N 1
ATOM 851 C CA . CYS A 1 105 ? 17.464 0.907 -30.400 1.00 52.75 105 CYS A CA 1
ATOM 852 C C . CYS A 1 105 ? 18.362 -0.054 -29.609 1.00 52.75 105 CYS A C 1
ATOM 854 O O . CYS A 1 105 ? 19.010 -0.922 -30.187 1.00 52.75 105 CYS A O 1
ATOM 856 N N . ASN A 1 106 ? 18.349 0.074 -28.280 1.00 55.59 106 ASN A N 1
ATOM 857 C CA . ASN A 1 106 ? 19.240 -0.617 -27.342 1.00 55.59 106 ASN A CA 1
ATOM 858 C C . ASN A 1 106 ? 20.724 -0.292 -27.517 1.00 55.59 106 ASN A C 1
ATOM 860 O O . ASN A 1 106 ? 21.489 -1.111 -28.032 1.00 55.59 106 ASN A O 1
ATOM 864 N N . 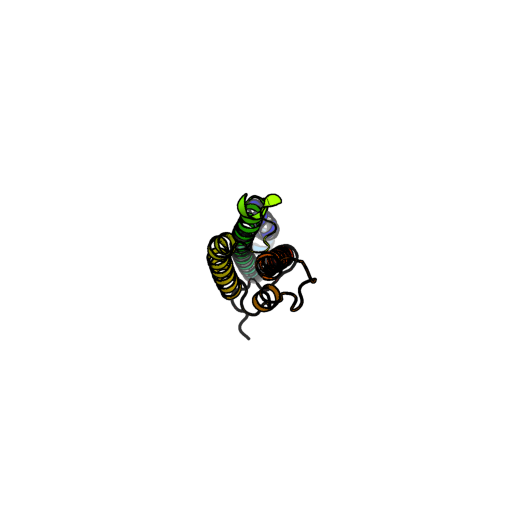SER A 1 107 ? 21.190 0.789 -26.893 1.00 60.84 107 SER A N 1
ATOM 865 C CA . SER A 1 107 ? 22.551 0.713 -26.382 1.00 60.84 107 SER A CA 1
ATOM 866 C C . SER A 1 107 ? 22.547 -0.385 -25.298 1.00 60.84 107 SER A C 1
ATOM 868 O O . SER A 1 107 ? 21.913 -0.270 -24.24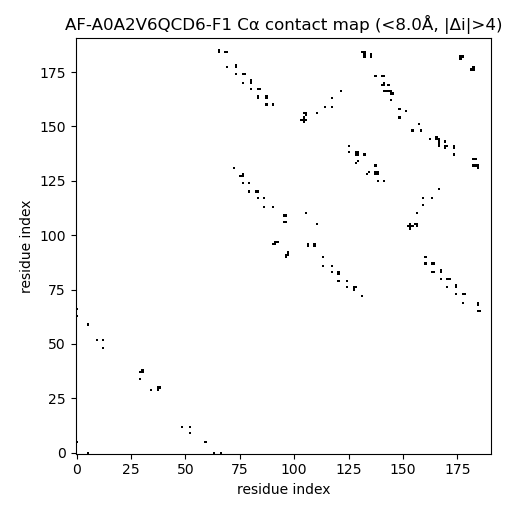6 1.00 60.84 107 SER A O 1
ATOM 870 N N . GLY A 1 108 ? 23.210 -1.514 -25.573 1.00 68.00 108 GLY A N 1
ATOM 871 C CA . GLY A 1 108 ? 23.491 -2.544 -24.565 1.00 68.00 108 GLY A CA 1
ATOM 872 C C . GLY A 1 108 ? 23.958 -1.964 -23.215 1.00 68.00 108 GLY A C 1
ATOM 873 O O . GLY A 1 108 ? 23.547 -2.492 -22.181 1.00 68.00 108 GLY A O 1
ATOM 874 N N . PRO A 1 109 ? 24.711 -0.840 -23.191 1.00 75.38 109 PRO A N 1
ATOM 875 C CA . PRO A 1 109 ? 25.026 -0.107 -21.966 1.00 75.38 109 PRO A CA 1
ATOM 876 C C . PRO A 1 109 ? 23.822 0.402 -21.156 1.00 75.38 109 PRO A C 1
ATOM 878 O O . PRO A 1 109 ? 23.825 0.243 -19.937 1.00 75.38 109 PRO A O 1
ATOM 881 N N . VAL A 1 110 ? 22.788 0.984 -21.779 1.00 77.44 110 VAL A N 1
ATOM 882 C CA . VAL A 1 110 ? 21.582 1.457 -21.064 1.00 77.44 110 VAL A CA 1
ATOM 883 C C . VAL A 1 110 ? 20.822 0.270 -20.478 1.00 77.44 110 VAL A C 1
ATOM 885 O O . VAL A 1 110 ? 20.465 0.280 -19.300 1.00 77.44 110 VAL A O 1
ATOM 888 N N . VAL A 1 111 ? 20.656 -0.806 -21.251 1.00 78.06 111 VAL A N 1
ATOM 889 C CA . VAL A 1 111 ? 20.019 -2.036 -20.756 1.00 78.06 111 VAL A CA 1
ATOM 890 C C . VAL A 1 111 ? 20.798 -2.613 -19.574 1.00 78.06 111 VAL A C 1
ATOM 892 O O . VAL A 1 111 ? 20.203 -2.897 -18.538 1.00 78.06 111 VAL A O 1
ATOM 895 N N . ALA A 1 112 ? 22.124 -2.727 -19.682 1.00 81.88 112 ALA A N 1
ATOM 896 C CA . ALA A 1 112 ? 22.977 -3.229 -18.605 1.00 81.88 112 ALA A CA 1
ATOM 897 C C . ALA A 1 112 ? 22.918 -2.356 -17.338 1.00 81.88 112 ALA A C 1
ATOM 899 O O . ALA A 1 112 ? 23.048 -2.871 -16.229 1.00 81.88 112 ALA A O 1
ATOM 900 N N . ARG A 1 113 ? 22.681 -1.045 -17.484 1.00 86.81 113 ARG A N 1
ATOM 901 C CA . ARG A 1 113 ? 22.583 -0.087 -16.373 1.00 86.81 113 ARG A CA 1
ATOM 902 C C . ARG A 1 113 ? 21.260 -0.188 -15.612 1.00 86.81 113 ARG A C 1
ATOM 904 O O . ARG A 1 113 ? 21.258 -0.047 -14.387 1.00 86.81 113 ARG A O 1
ATOM 911 N N . TYR A 1 114 ? 20.143 -0.394 -16.315 1.00 87.25 114 TYR A N 1
ATOM 912 C CA . TYR A 1 114 ? 18.803 -0.330 -15.714 1.00 87.25 114 TYR A CA 1
ATOM 913 C C . TYR A 1 114 ? 18.146 -1.689 -15.481 1.00 87.25 114 TYR A C 1
ATOM 915 O O . TYR A 1 114 ? 17.424 -1.820 -14.497 1.00 87.25 114 TYR A O 1
ATOM 923 N N . ALA A 1 115 ? 18.415 -2.711 -16.298 1.00 85.75 115 ALA A N 1
ATOM 924 C CA . ALA A 1 115 ? 17.857 -4.052 -16.102 1.00 85.75 115 ALA A CA 1
ATOM 925 C C . ALA A 1 115 ? 18.060 -4.614 -14.675 1.00 85.75 115 ALA A C 1
ATOM 927 O O . ALA A 1 115 ? 17.064 -5.039 -14.087 1.00 85.75 115 ALA A O 1
ATOM 928 N N . PRO A 1 116 ? 19.266 -4.568 -14.063 1.00 91.25 116 PRO A N 1
ATOM 929 C CA . PRO A 1 116 ? 19.434 -5.044 -12.688 1.00 91.25 116 PRO A CA 1
ATOM 930 C C . PRO A 1 116 ? 18.624 -4.213 -11.684 1.00 91.25 116 PRO A C 1
ATOM 932 O O . PRO A 1 116 ? 17.966 -4.772 -10.817 1.00 91.25 116 PRO A O 1
ATOM 935 N N . LYS A 1 117 ? 18.573 -2.884 -11.850 1.00 93.50 117 LYS A N 1
ATOM 936 C CA . LYS A 1 117 ? 17.793 -1.996 -10.969 1.00 93.50 117 LYS A CA 1
ATOM 937 C C . LYS A 1 117 ? 16.291 -2.284 -11.037 1.00 93.50 117 LYS A C 1
ATOM 939 O O . LYS A 1 117 ? 15.610 -2.220 -10.016 1.00 93.50 117 LYS A O 1
ATOM 944 N N . ILE A 1 118 ? 15.785 -2.583 -12.236 1.00 91.12 118 ILE A N 1
ATOM 945 C CA . ILE A 1 118 ? 14.380 -2.930 -12.475 1.00 91.12 118 ILE A CA 1
ATOM 946 C C . ILE A 1 118 ? 14.049 -4.272 -11.824 1.00 91.12 118 ILE A C 1
ATOM 948 O O . ILE A 1 118 ? 13.040 -4.368 -11.128 1.00 91.12 118 ILE A O 1
ATOM 952 N N . GLU A 1 119 ? 14.879 -5.299 -12.017 1.00 91.75 119 GLU A N 1
ATOM 953 C CA . GLU A 1 119 ? 14.634 -6.613 -11.410 1.00 91.75 119 GLU A CA 1
ATOM 954 C C . GLU A 1 119 ? 14.783 -6.577 -9.879 1.00 91.75 119 GLU A C 1
ATOM 956 O O . GLU A 1 119 ? 13.957 -7.168 -9.183 1.00 91.75 119 GLU A O 1
ATOM 961 N N . ASP A 1 120 ? 15.727 -5.801 -9.336 1.00 95.38 120 ASP A N 1
ATOM 962 C CA . ASP A 1 120 ? 15.844 -5.574 -7.891 1.00 95.38 120 ASP A CA 1
ATOM 963 C C . ASP A 1 120 ? 14.599 -4.882 -7.321 1.00 95.38 120 ASP A C 1
ATOM 965 O O . ASP A 1 120 ? 14.046 -5.314 -6.308 1.00 95.38 120 ASP A O 1
ATOM 969 N N . TRP A 1 121 ? 14.132 -3.809 -7.968 1.00 95.94 121 TRP A N 1
ATOM 970 C CA . TRP A 1 121 ? 12.909 -3.102 -7.575 1.00 95.94 121 TRP A CA 1
ATOM 971 C C . TRP A 1 121 ? 11.676 -4.006 -7.645 1.00 95.94 121 TRP A C 1
ATOM 973 O O . TRP A 1 121 ? 10.880 -4.049 -6.704 1.00 95.94 121 TRP A O 1
ATOM 983 N N . LYS A 1 122 ? 11.545 -4.783 -8.721 1.00 94.44 122 LYS A N 1
ATOM 984 C CA . LYS A 1 122 ? 10.472 -5.762 -8.893 1.00 94.44 122 LYS A CA 1
ATOM 985 C C . LYS A 1 122 ? 10.502 -6.804 -7.776 1.00 94.44 122 LYS A C 1
ATOM 987 O O . LYS A 1 122 ? 9.462 -7.059 -7.180 1.00 94.44 122 LYS A O 1
ATOM 992 N N . SER A 1 123 ? 11.665 -7.377 -7.472 1.00 95.56 123 SER A N 1
ATOM 993 C CA . SER A 1 123 ? 11.827 -8.377 -6.409 1.00 95.56 123 SER A CA 1
ATOM 994 C C . SER A 1 123 ? 11.431 -7.819 -5.038 1.00 95.56 123 SER A C 1
ATOM 996 O O . SER A 1 123 ? 10.639 -8.433 -4.319 1.00 95.56 123 SER A O 1
ATOM 998 N N . ARG A 1 124 ? 11.883 -6.600 -4.703 1.00 95.31 124 ARG A N 1
ATOM 999 C CA . ARG A 1 124 ? 11.471 -5.914 -3.466 1.00 95.31 124 ARG A CA 1
ATOM 1000 C C . ARG A 1 124 ? 9.969 -5.653 -3.420 1.00 95.31 124 ARG A C 1
ATOM 1002 O O . ARG A 1 124 ? 9.352 -5.914 -2.394 1.00 95.31 124 ARG A O 1
ATOM 1009 N N . SER A 1 125 ? 9.383 -5.196 -4.524 1.00 95.06 125 SER A N 1
ATOM 1010 C CA . SER A 1 125 ? 7.944 -4.927 -4.619 1.00 95.06 125 SER A CA 1
ATOM 1011 C C . SER A 1 125 ? 7.111 -6.202 -4.462 1.00 95.06 125 SER A C 1
ATOM 1013 O O . SER A 1 125 ? 6.115 -6.198 -3.747 1.00 95.06 125 SER A O 1
ATOM 1015 N N . GLN A 1 126 ? 7.536 -7.317 -5.065 1.00 94.81 126 GLN A N 1
ATOM 1016 C CA . GLN A 1 126 ? 6.880 -8.619 -4.904 1.00 94.81 126 GLN A CA 1
ATOM 1017 C C . GLN A 1 126 ? 6.919 -9.086 -3.451 1.00 94.81 126 GLN A C 1
ATOM 1019 O O . GLN A 1 126 ? 5.876 -9.403 -2.883 1.00 94.81 126 GLN A O 1
ATOM 1024 N N . LYS A 1 127 ? 8.106 -9.049 -2.835 1.00 93.62 127 LYS A N 1
ATOM 1025 C CA . LYS A 1 127 ? 8.284 -9.413 -1.429 1.00 93.62 127 LYS A CA 1
ATOM 1026 C C . LYS A 1 127 ? 7.427 -8.543 -0.508 1.00 93.62 127 LYS A C 1
ATOM 1028 O O . LYS A 1 127 ? 6.753 -9.069 0.371 1.00 93.62 127 LYS A O 1
ATOM 1033 N N . LEU A 1 128 ? 7.410 -7.230 -0.742 1.00 92.81 128 LEU A N 1
ATOM 1034 C CA . LEU A 1 128 ? 6.576 -6.298 0.007 1.00 92.81 128 LEU A CA 1
ATOM 1035 C C . LEU A 1 128 ? 5.098 -6.692 -0.086 1.00 92.81 128 LEU A C 1
ATOM 1037 O O . LEU A 1 128 ? 4.446 -6.820 0.945 1.00 92.81 128 LEU A O 1
ATOM 1041 N N . LEU A 1 129 ? 4.576 -6.904 -1.298 1.00 91.12 129 LEU A N 1
ATOM 1042 C CA . LEU A 1 129 ? 3.169 -7.252 -1.515 1.00 91.12 129 LEU A CA 1
ATOM 1043 C C . LEU A 1 129 ? 2.782 -8.582 -0.855 1.00 91.12 129 LEU A C 1
ATOM 1045 O O . LEU A 1 129 ? 1.698 -8.664 -0.278 1.00 91.12 129 LEU A O 1
ATOM 1049 N N . ASP A 1 130 ? 3.660 -9.585 -0.887 1.00 90.56 130 ASP A N 1
ATOM 1050 C CA . ASP A 1 130 ? 3.439 -10.867 -0.207 1.00 90.56 130 ASP A CA 1
ATOM 1051 C C . ASP A 1 130 ? 3.405 -10.731 1.318 1.00 90.56 130 ASP A C 1
ATOM 1053 O O . ASP A 1 130 ? 2.582 -11.362 1.985 1.00 90.56 130 ASP A O 1
ATOM 1057 N N . GLU A 1 131 ? 4.271 -9.891 1.884 1.00 88.50 131 GLU A N 1
ATOM 1058 C CA . GLU A 1 131 ? 4.349 -9.672 3.330 1.00 88.50 131 GLU A CA 1
ATOM 1059 C C . GLU A 1 131 ? 3.172 -8.838 3.856 1.00 88.50 131 GLU A C 1
ATOM 1061 O O . GLU A 1 131 ? 2.596 -9.143 4.907 1.00 88.50 131 GLU A O 1
ATOM 1066 N N . VAL A 1 132 ? 2.799 -7.778 3.134 1.00 85.50 132 VAL A N 1
ATOM 1067 C CA . VAL A 1 132 ? 1.835 -6.780 3.620 1.00 85.50 132 VAL A CA 1
ATOM 1068 C C . VAL A 1 132 ? 0.396 -7.046 3.195 1.00 85.50 132 VAL A C 1
ATOM 1070 O O . VAL A 1 132 ? -0.528 -6.680 3.925 1.00 85.50 132 VAL A O 1
ATOM 1073 N N . LEU A 1 133 ? 0.193 -7.704 2.052 1.00 84.50 133 LEU A N 1
ATOM 1074 C CA . LEU A 1 133 ? -1.117 -8.019 1.483 1.00 84.50 133 LEU A CA 1
ATOM 1075 C C . LEU A 1 133 ? -1.221 -9.510 1.097 1.00 84.50 133 LEU A C 1
ATOM 1077 O O . LEU A 1 133 ? -1.610 -9.821 -0.039 1.00 84.50 133 LEU A O 1
ATOM 1081 N N . PRO A 1 134 ? -0.934 -10.450 2.022 1.00 80.81 134 PRO A N 1
ATOM 1082 C CA . PRO A 1 134 ? -1.036 -11.873 1.727 1.00 80.81 134 PRO A CA 1
ATOM 1083 C C . PRO A 1 134 ? -2.471 -12.240 1.330 1.00 80.81 134 PRO A C 1
ATOM 1085 O O . PRO A 1 134 ? -3.436 -11.702 1.873 1.00 80.81 134 PRO A O 1
ATOM 1088 N N . GLU A 1 135 ? -2.613 -13.156 0.368 1.00 79.69 135 GLU A N 1
ATOM 1089 C CA . GLU A 1 135 ? -3.906 -13.693 -0.105 1.00 79.69 135 GLU A CA 1
ATOM 1090 C C . GLU A 1 135 ? -4.870 -12.656 -0.726 1.00 79.69 135 GLU A C 1
ATOM 1092 O O . GLU A 1 135 ? -6.013 -12.970 -1.049 1.00 79.69 135 GLU A O 1
ATOM 1097 N N . SER A 1 136 ? -4.420 -11.418 -0.943 1.00 79.19 136 SER A N 1
ATOM 1098 C CA . SER A 1 136 ? -5.233 -10.344 -1.532 1.00 79.19 136 SER A CA 1
ATOM 1099 C C . SER A 1 136 ? -5.364 -10.420 -3.060 1.00 79.19 136 SER A C 1
ATOM 1101 O O . SER A 1 136 ? -6.156 -9.692 -3.658 1.00 79.19 136 SER A O 1
ATOM 1103 N N . GLY A 1 137 ? -4.537 -11.247 -3.707 1.00 84.12 137 GLY A N 1
ATOM 1104 C CA . GLY A 1 137 ? -4.336 -11.232 -5.157 1.00 84.12 137 GLY A CA 1
ATOM 1105 C C . GLY A 1 137 ? -3.493 -10.051 -5.660 1.00 84.12 137 GLY A C 1
ATOM 1106 O O . GLY A 1 137 ? -3.284 -9.943 -6.867 1.00 84.12 137 GLY A O 1
ATOM 1107 N N . ALA A 1 138 ? -2.983 -9.181 -4.775 1.00 86.88 138 ALA A N 1
ATOM 1108 C CA . ALA A 1 138 ? -2.158 -8.032 -5.153 1.00 86.88 138 ALA A CA 1
ATOM 1109 C C . ALA A 1 138 ? -0.869 -8.449 -5.873 1.00 86.88 138 ALA A C 1
ATOM 1111 O O . ALA A 1 138 ? -0.543 -7.856 -6.896 1.00 86.88 138 ALA A O 1
ATOM 1112 N N . LEU A 1 139 ? -0.186 -9.507 -5.413 1.00 90.12 139 LEU A N 1
ATOM 1113 C CA . LEU A 1 139 ? 1.002 -10.027 -6.097 1.00 90.12 139 LEU A CA 1
ATOM 1114 C C . LEU A 1 139 ? 0.684 -10.450 -7.540 1.00 90.12 139 LEU A C 1
ATOM 1116 O O . LEU A 1 139 ? 1.383 -10.050 -8.469 1.00 90.12 139 LEU A O 1
ATOM 1120 N N . ALA A 1 140 ? -0.388 -11.222 -7.736 1.00 88.75 140 ALA A N 1
ATOM 1121 C CA . ALA A 1 140 ? -0.790 -11.689 -9.062 1.00 88.75 140 ALA A CA 1
ATOM 1122 C C . ALA A 1 140 ? -1.125 -10.511 -9.993 1.00 88.75 140 ALA A C 1
ATOM 1124 O O . ALA A 1 140 ? -0.684 -10.478 -11.141 1.00 88.75 140 ALA A O 1
ATOM 1125 N N . ARG A 1 141 ? -1.835 -9.495 -9.480 1.00 87.88 141 ARG A N 1
ATOM 1126 C CA . ARG A 1 141 ? -2.119 -8.253 -10.219 1.00 87.88 141 ARG A CA 1
ATOM 1127 C C . ARG A 1 141 ? -0.844 -7.495 -10.569 1.00 87.88 141 ARG A C 1
ATOM 1129 O O . ARG A 1 141 ? -0.690 -7.081 -11.707 1.00 87.88 141 ARG A O 1
ATOM 1136 N N . PHE A 1 142 ? 0.089 -7.361 -9.628 1.00 91.56 142 PHE A N 1
ATOM 1137 C CA . PHE A 1 142 ? 1.376 -6.709 -9.867 1.00 91.56 142 PHE A CA 1
ATOM 1138 C C . PHE A 1 142 ? 2.174 -7.401 -10.980 1.00 91.56 142 PHE A C 1
ATOM 1140 O O . PHE A 1 142 ? 2.725 -6.737 -11.855 1.00 91.56 142 PHE A O 1
ATOM 1147 N N . GLN A 1 143 ? 2.185 -8.735 -10.980 1.00 89.12 143 GLN A N 1
ATOM 1148 C CA . GLN A 1 143 ? 2.876 -9.561 -11.972 1.00 89.12 143 GLN A CA 1
ATOM 1149 C C . GLN A 1 143 ? 2.194 -9.589 -13.348 1.00 89.12 143 GLN A C 1
ATOM 1151 O O . GLN A 1 143 ? 2.822 -10.015 -14.316 1.00 89.12 143 GLN A O 1
ATOM 1156 N N . THR A 1 144 ? 0.941 -9.138 -13.450 1.00 87.94 144 THR A N 1
ATOM 1157 C CA . THR A 1 144 ? 0.184 -9.141 -14.705 1.00 87.94 144 THR A CA 1
ATOM 1158 C C . THR A 1 144 ? 0.686 -8.022 -15.614 1.00 87.94 144 THR A C 1
ATOM 1160 O O . THR A 1 144 ? 0.297 -6.864 -15.481 1.00 87.94 144 THR A O 1
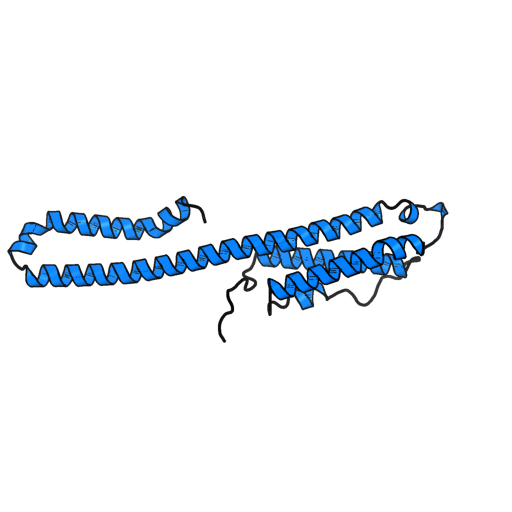ATOM 1163 N N . VAL A 1 145 ? 1.565 -8.369 -16.548 1.00 80.88 145 VAL A N 1
ATOM 1164 C CA . VAL A 1 145 ? 2.104 -7.460 -17.566 1.00 80.88 145 VAL A CA 1
ATOM 1165 C C . VAL A 1 145 ? 1.640 -7.952 -18.940 1.00 80.88 145 VAL A C 1
ATOM 1167 O O . VAL A 1 145 ? 1.620 -9.165 -19.147 1.00 80.88 145 VAL A O 1
ATOM 1170 N N . PRO A 1 146 ? 1.264 -7.063 -19.879 1.00 71.88 146 PRO A N 1
ATOM 1171 C CA . PRO A 1 146 ? 0.889 -7.471 -21.230 1.00 71.88 146 PRO A CA 1
ATOM 1172 C C . PRO A 1 146 ? 1.959 -8.359 -21.885 1.00 71.88 146 PRO A C 1
ATOM 1174 O O . PRO A 1 146 ? 3.138 -8.007 -21.895 1.00 71.88 146 PRO A O 1
ATOM 1177 N N . GLU A 1 147 ? 1.543 -9.499 -22.446 1.00 61.75 147 GLU A N 1
ATOM 1178 C CA . GLU A 1 147 ? 2.446 -10.462 -23.101 1.00 61.75 147 GLU A CA 1
ATOM 1179 C C . GLU A 1 147 ? 3.011 -9.940 -24.430 1.00 61.75 147 GLU A C 1
ATOM 1181 O O . GLU A 1 147 ? 4.095 -10.342 -24.851 1.00 61.75 147 GLU A O 1
ATOM 1186 N N . SER A 1 148 ? 2.289 -9.031 -25.094 1.00 56.94 148 SER A N 1
ATOM 1187 C CA . SER A 1 148 ? 2.660 -8.500 -26.403 1.00 56.94 148 SER A CA 1
ATOM 1188 C C . SER A 1 148 ? 2.981 -7.012 -26.347 1.00 56.94 148 SER A C 1
ATOM 1190 O O . SER A 1 148 ? 2.162 -6.200 -25.912 1.00 56.94 148 SER A O 1
ATOM 1192 N N . PHE A 1 149 ? 4.152 -6.665 -26.867 1.00 63.97 149 PHE A N 1
ATOM 1193 C CA . PHE A 1 149 ? 4.610 -5.295 -27.033 1.00 63.97 149 PHE A CA 1
ATOM 1194 C C . PHE A 1 149 ? 4.258 -4.782 -28.447 1.00 63.97 149 PHE A C 1
ATOM 1196 O O . PHE A 1 149 ? 4.406 -5.555 -29.402 1.00 63.97 149 PHE A O 1
ATOM 1203 N N . PRO A 1 150 ? 3.788 -3.528 -28.641 1.00 59.56 150 PRO A N 1
ATOM 1204 C CA . PRO A 1 150 ? 3.698 -2.944 -29.978 1.00 59.56 150 PRO A CA 1
ATOM 1205 C C . PRO A 1 150 ? 5.045 -3.063 -30.692 1.00 59.56 150 PRO A C 1
ATOM 1207 O O . PRO A 1 150 ? 6.095 -2.850 -30.095 1.00 59.56 150 PRO A O 1
ATOM 1210 N N . LYS A 1 151 ? 5.024 -3.430 -31.976 1.00 56.56 151 LYS A N 1
ATOM 1211 C CA . LYS A 1 151 ? 6.246 -3.504 -32.783 1.00 56.56 151 LYS A CA 1
ATOM 1212 C C . LYS A 1 151 ? 6.841 -2.097 -32.879 1.00 56.56 151 LYS A C 1
ATOM 1214 O O . LYS A 1 151 ? 6.341 -1.283 -33.647 1.00 56.56 151 LYS A O 1
ATOM 1219 N N . SER A 1 152 ? 7.857 -1.814 -32.071 1.00 56.56 152 SER A N 1
ATOM 1220 C CA . SER A 1 152 ? 8.704 -0.635 -32.216 1.00 56.56 152 SER A CA 1
ATOM 1221 C C . SER A 1 152 ? 9.994 -1.028 -32.920 1.00 56.56 152 SER A C 1
ATOM 1223 O O . SER A 1 152 ? 10.385 -2.201 -32.934 1.00 56.56 152 SER A O 1
ATOM 1225 N N . ASP A 1 153 ? 10.692 -0.030 -33.446 1.00 57.75 153 ASP A N 1
ATOM 1226 C CA . ASP A 1 153 ? 12.031 -0.219 -33.988 1.00 57.75 153 ASP A CA 1
ATOM 1227 C C . ASP A 1 153 ? 13.021 -0.694 -32.893 1.00 57.75 153 ASP A C 1
ATOM 1229 O O . ASP A 1 153 ? 14.068 -1.261 -33.214 1.00 57.75 153 ASP A O 1
ATOM 1233 N N . CYS A 1 154 ? 12.675 -0.546 -31.595 1.00 61.56 154 CYS A N 1
ATOM 1234 C CA . CYS A 1 154 ? 13.549 -0.743 -30.431 1.00 61.56 154 CYS A CA 1
ATOM 1235 C C . CYS A 1 154 ? 13.090 -1.784 -29.380 1.00 61.56 154 CYS A C 1
ATOM 1237 O O . CYS A 1 154 ? 12.982 -1.483 -28.189 1.00 61.56 154 CYS A O 1
ATOM 1239 N N . PRO A 1 155 ? 12.955 -3.073 -29.729 1.00 61.03 155 PRO A N 1
ATOM 1240 C CA . PRO A 1 155 ? 12.133 -4.017 -28.970 1.00 61.03 155 PRO A CA 1
ATOM 1241 C C . PRO A 1 155 ? 12.598 -4.334 -27.535 1.00 61.03 155 PRO A C 1
ATOM 1243 O O . PRO A 1 155 ? 11.756 -4.485 -26.660 1.00 61.03 155 PRO A O 1
ATOM 1246 N N . LYS A 1 156 ? 13.907 -4.465 -27.248 1.00 61.91 156 LYS A N 1
ATOM 1247 C CA . LYS A 1 156 ? 14.362 -4.953 -25.917 1.00 61.91 156 LYS A CA 1
ATOM 1248 C C . LYS A 1 156 ? 14.339 -3.908 -24.784 1.00 61.91 156 LYS A C 1
ATOM 1250 O O . LYS A 1 156 ? 13.928 -4.244 -23.676 1.00 61.91 156 LYS A O 1
ATOM 1255 N N . MET A 1 157 ? 14.789 -2.672 -25.013 1.00 66.75 157 MET A N 1
ATOM 1256 C CA . MET A 1 157 ? 14.788 -1.624 -23.983 1.00 66.75 157 MET A CA 1
ATOM 1257 C C . MET A 1 157 ? 13.377 -1.105 -23.781 1.00 66.75 157 MET A C 1
ATOM 1259 O O . MET A 1 157 ? 12.953 -0.948 -22.637 1.00 66.75 157 MET A O 1
ATOM 1263 N N . ASP A 1 158 ? 12.635 -0.940 -24.877 1.00 67.88 158 ASP A N 1
ATOM 1264 C CA . ASP A 1 158 ? 11.221 -0.619 -24.808 1.00 67.88 158 ASP A CA 1
ATOM 1265 C C . ASP A 1 158 ? 10.500 -1.693 -23.992 1.00 67.88 158 ASP A C 1
ATOM 1267 O O . ASP A 1 158 ? 9.797 -1.359 -23.049 1.00 67.88 158 ASP A O 1
ATOM 1271 N N . PHE A 1 159 ? 10.779 -2.981 -24.205 1.00 72.38 159 PHE A N 1
ATOM 1272 C CA . PHE A 1 159 ? 10.208 -4.034 -23.365 1.00 72.38 159 PHE A CA 1
ATOM 1273 C C . PHE A 1 159 ? 10.490 -3.845 -21.861 1.00 72.38 159 PHE A C 1
ATOM 1275 O O . PHE A 1 159 ? 9.564 -3.936 -21.058 1.00 72.38 159 PHE A O 1
ATOM 1282 N N . ASN A 1 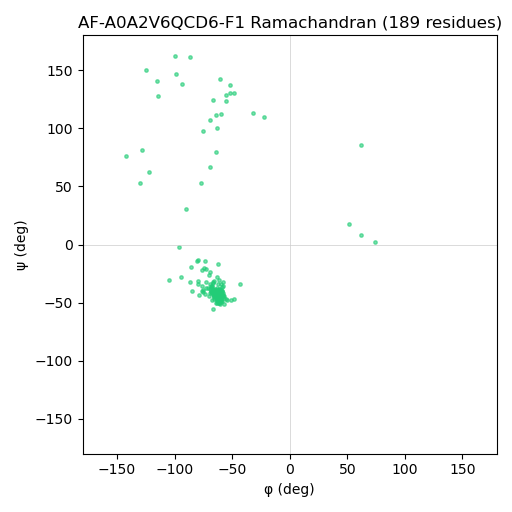160 ? 11.728 -3.538 -21.451 1.00 76.69 160 ASN A N 1
ATOM 1283 C CA . ASN A 1 160 ? 12.051 -3.303 -20.034 1.00 76.69 160 ASN A CA 1
ATOM 1284 C C . ASN A 1 160 ? 11.384 -2.039 -19.475 1.00 76.69 160 ASN A C 1
ATOM 1286 O O . ASN A 1 160 ? 10.868 -2.066 -18.357 1.00 76.69 160 ASN A O 1
ATOM 1290 N N . TYR A 1 161 ? 11.379 -0.949 -20.242 1.00 78.69 161 TYR A N 1
ATOM 1291 C CA . TYR A 1 161 ? 10.726 0.304 -19.870 1.00 78.69 161 TYR A CA 1
ATOM 1292 C C . TYR A 1 161 ? 9.212 0.119 -19.723 1.00 78.69 161 TYR A C 1
ATOM 1294 O O . TYR A 1 161 ? 8.630 0.518 -18.720 1.00 78.69 161 TYR A O 1
ATOM 1302 N N . TRP A 1 162 ? 8.576 -0.553 -20.680 1.00 80.25 162 TRP A N 1
ATOM 1303 C CA . TRP A 1 162 ? 7.142 -0.823 -20.675 1.00 80.25 162 TRP A CA 1
ATOM 1304 C C . TRP A 1 162 ? 6.734 -1.814 -19.596 1.00 80.25 162 TRP A C 1
ATOM 1306 O O . TRP A 1 162 ? 5.713 -1.616 -18.944 1.00 80.25 162 TRP A O 1
ATOM 1316 N N . LYS A 1 163 ? 7.547 -2.841 -19.342 1.00 84.69 163 LYS A N 1
ATOM 1317 C CA . LYS A 1 163 ? 7.359 -3.747 -18.206 1.00 84.69 163 LYS A CA 1
ATOM 1318 C C . LYS A 1 163 ? 7.429 -2.982 -16.886 1.00 84.69 163 LYS A C 1
ATOM 1320 O O . LYS A 1 163 ? 6.555 -3.159 -16.043 1.00 84.69 163 LYS A O 1
ATOM 1325 N N . LEU A 1 164 ? 8.427 -2.109 -16.719 1.00 88.56 164 LEU A N 1
ATOM 1326 C CA . LEU A 1 164 ? 8.542 -1.235 -15.551 1.00 88.56 164 LEU A CA 1
ATOM 1327 C C . LEU A 1 164 ? 7.324 -0.306 -15.429 1.00 88.56 164 LEU A C 1
ATOM 1329 O O . LEU A 1 164 ? 6.773 -0.174 -14.337 1.00 88.56 164 LEU A O 1
ATOM 1333 N N . LEU A 1 165 ? 6.876 0.295 -16.533 1.00 89.00 165 LEU A N 1
ATOM 1334 C CA . LEU A 1 165 ? 5.702 1.165 -16.573 1.00 89.00 165 LEU A CA 1
ATOM 1335 C C . LEU A 1 165 ? 4.436 0.414 -16.152 1.00 89.00 165 LEU A C 1
ATOM 1337 O O . LEU A 1 165 ? 3.745 0.865 -15.244 1.00 89.00 165 LEU A O 1
ATOM 1341 N N . ALA A 1 166 ? 4.171 -0.747 -16.751 1.00 89.19 166 ALA A N 1
ATOM 1342 C CA . ALA A 1 166 ? 3.019 -1.586 -16.437 1.00 89.19 166 ALA A CA 1
ATOM 1343 C C . ALA A 1 166 ? 3.033 -2.040 -14.971 1.00 89.19 166 ALA A C 1
ATOM 1345 O O . ALA A 1 166 ? 2.039 -1.889 -14.268 1.00 89.19 166 ALA A O 1
ATOM 1346 N N . MET A 1 167 ? 4.174 -2.522 -14.468 1.00 91.81 167 MET A N 1
ATOM 1347 C CA . MET A 1 167 ? 4.315 -2.905 -13.058 1.00 91.81 167 MET A CA 1
ATOM 1348 C C . MET A 1 167 ? 4.104 -1.712 -12.118 1.00 91.81 167 MET A C 1
ATOM 1350 O O . MET A 1 167 ? 3.457 -1.852 -11.083 1.00 91.81 167 MET A O 1
ATOM 1354 N N . THR A 1 168 ? 4.607 -0.529 -12.481 1.00 92.19 168 THR A N 1
ATOM 1355 C CA . THR A 1 168 ? 4.420 0.700 -11.695 1.00 92.19 168 THR A CA 1
ATOM 1356 C C . THR A 1 168 ? 2.948 1.114 -11.674 1.00 92.19 168 THR A C 1
ATOM 1358 O O . THR A 1 168 ? 2.420 1.424 -10.611 1.00 92.19 168 THR A O 1
ATOM 1361 N N . GLN A 1 169 ? 2.258 1.060 -12.817 1.00 90.69 169 GLN A N 1
ATOM 1362 C CA . GLN A 1 169 ? 0.818 1.319 -12.912 1.00 90.69 169 GLN A CA 1
ATOM 1363 C C . GLN A 1 169 ? 0.010 0.315 -12.089 1.00 90.69 169 GLN A C 1
ATOM 1365 O O . GLN A 1 169 ? -0.848 0.719 -11.310 1.00 90.69 169 GLN A O 1
ATOM 1370 N N . ASN A 1 170 ? 0.323 -0.979 -12.179 1.00 92.56 170 ASN A N 1
ATOM 1371 C CA . ASN A 1 170 ? -0.312 -2.006 -11.355 1.00 92.56 170 ASN A CA 1
ATOM 1372 C C . ASN A 1 170 ? -0.131 -1.719 -9.861 1.00 92.56 170 ASN A C 1
ATOM 1374 O O . ASN A 1 170 ? -1.072 -1.876 -9.085 1.00 92.56 170 ASN A O 1
ATOM 1378 N N . LEU A 1 171 ? 1.063 -1.281 -9.451 1.00 92.50 171 LEU A N 1
ATOM 1379 C CA . LEU A 1 171 ? 1.348 -0.935 -8.062 1.00 92.50 171 LEU A CA 1
ATOM 1380 C C . LEU A 1 171 ? 0.557 0.299 -7.602 1.00 92.50 171 LEU A C 1
ATOM 1382 O O . LEU A 1 171 ? 0.030 0.290 -6.492 1.00 92.50 171 LEU A O 1
ATOM 1386 N N . ILE A 1 172 ? 0.407 1.312 -8.463 1.00 91.31 172 ILE A N 1
ATOM 1387 C CA . ILE A 1 172 ? -0.462 2.477 -8.223 1.00 91.31 172 ILE A CA 1
ATOM 1388 C C . ILE A 1 172 ? -1.914 2.030 -8.047 1.00 91.31 172 ILE A C 1
ATOM 1390 O O . ILE A 1 172 ? -2.535 2.383 -7.051 1.00 91.31 172 ILE A O 1
ATOM 1394 N N . TYR A 1 173 ? -2.437 1.176 -8.928 1.00 89.75 173 TYR A N 1
ATOM 1395 C CA . TYR A 1 173 ? -3.799 0.655 -8.785 1.00 89.75 173 TYR A CA 1
ATOM 1396 C C . TYR A 1 173 ? -3.993 -0.158 -7.500 1.00 89.75 173 TYR A C 1
ATOM 1398 O O . TYR A 1 173 ? -5.043 -0.073 -6.866 1.00 89.75 173 TYR A O 1
ATOM 1406 N N . ILE A 1 174 ? -2.998 -0.946 -7.083 1.00 89.44 174 ILE A N 1
ATOM 1407 C CA . ILE A 1 174 ? -3.033 -1.667 -5.801 1.00 89.44 174 ILE A CA 1
ATOM 1408 C C . ILE A 1 174 ? -3.053 -0.680 -4.629 1.00 89.44 174 ILE A C 1
ATOM 1410 O O . ILE A 1 174 ? -3.797 -0.884 -3.668 1.00 89.44 174 ILE A O 1
ATOM 1414 N N . TRP A 1 175 ? -2.258 0.385 -4.704 1.00 90.56 175 TRP A N 1
ATOM 1415 C CA . TRP A 1 175 ? -2.201 1.436 -3.693 1.00 90.56 175 TRP A CA 1
ATOM 1416 C C . TRP A 1 175 ? -3.532 2.186 -3.578 1.00 90.56 175 TRP A C 1
ATOM 1418 O O . TRP A 1 175 ? -4.108 2.232 -2.493 1.00 90.56 175 TRP A O 1
ATOM 1428 N N . GLU A 1 176 ? -4.093 2.649 -4.695 1.00 85.50 176 GLU A N 1
ATOM 1429 C CA . GLU A 1 176 ? -5.410 3.297 -4.752 1.00 85.50 176 GLU A CA 1
ATOM 1430 C C . GLU A 1 176 ? -6.518 2.358 -4.257 1.00 85.50 176 GLU A C 1
ATOM 1432 O O . GLU A 1 176 ? -7.390 2.757 -3.488 1.00 85.50 176 GLU A O 1
ATOM 1437 N N . ALA A 1 177 ? -6.466 1.073 -4.620 1.00 82.75 177 ALA A N 1
ATOM 1438 C CA . ALA A 1 177 ? -7.412 0.082 -4.118 1.00 82.75 177 ALA A CA 1
ATOM 1439 C C . ALA A 1 177 ? -7.263 -0.161 -2.608 1.00 82.75 177 ALA A C 1
ATOM 1441 O O . ALA A 1 177 ? -8.255 -0.447 -1.943 1.00 82.75 177 ALA A O 1
ATOM 1442 N N . THR A 1 178 ? -6.055 -0.038 -2.052 1.00 79.38 178 THR A N 1
ATOM 1443 C CA . THR A 1 178 ? -5.806 -0.128 -0.602 1.00 79.38 178 THR A CA 1
ATOM 1444 C C . THR A 1 178 ? -6.315 1.126 0.116 1.00 79.38 178 THR A C 1
ATOM 1446 O O . THR A 1 178 ? -6.805 1.055 1.248 1.00 79.38 178 THR A O 1
ATOM 1449 N N . GLU A 1 179 ? -6.255 2.280 -0.548 1.00 73.00 179 GLU A N 1
ATOM 1450 C CA . GLU A 1 179 ? -6.830 3.533 -0.071 1.00 73.00 179 GLU A CA 1
ATOM 1451 C C . GLU A 1 179 ? -8.361 3.461 -0.021 1.00 73.00 179 GLU A C 1
ATOM 1453 O O . GLU A 1 179 ? -8.947 3.653 1.052 1.00 73.00 179 GLU A O 1
ATOM 1458 N N . GLN A 1 180 ? -8.980 3.129 -1.160 1.00 61.69 180 GLN A N 1
ATOM 1459 C CA . GLN A 1 180 ? -10.424 3.182 -1.407 1.00 61.69 180 GLN A CA 1
ATOM 1460 C C . GLN A 1 180 ? -11.188 1.983 -0.837 1.00 61.69 180 GLN A C 1
ATOM 1462 O O . GLN A 1 180 ? -12.322 2.134 -0.383 1.00 61.69 180 GLN A O 1
ATOM 1467 N N . TYR A 1 181 ? -10.586 0.791 -0.821 1.00 52.09 181 TYR A N 1
ATOM 1468 C CA . TYR A 1 181 ? -11.239 -0.441 -0.390 1.00 52.09 181 TYR A CA 1
ATOM 1469 C C . TYR A 1 181 ? -10.467 -1.144 0.723 1.00 52.09 181 TYR A C 1
ATOM 1471 O O . TYR A 1 181 ? -9.243 -1.112 0.817 1.00 52.09 181 TYR A O 1
ATOM 1479 N N . ARG A 1 182 ? -11.214 -1.859 1.574 1.00 52.00 182 ARG A N 1
ATOM 1480 C CA . ARG A 1 182 ? -10.660 -2.836 2.517 1.00 52.00 182 ARG A CA 1
ATOM 1481 C C . ARG A 1 182 ? -10.128 -4.052 1.744 1.00 52.00 182 ARG A C 1
ATOM 1483 O O . ARG A 1 182 ? -10.652 -5.155 1.905 1.00 52.00 182 ARG A O 1
ATOM 1490 N N . LEU A 1 183 ? -9.069 -3.899 0.943 1.00 50.75 183 LEU A N 1
ATOM 1491 C CA . LEU A 1 183 ? -8.128 -5.012 0.803 1.00 50.75 183 LEU A CA 1
ATOM 1492 C C . LEU A 1 183 ? -7.826 -5.461 2.234 1.00 50.75 183 LEU A C 1
ATOM 1494 O O . LEU A 1 183 ? -7.664 -4.608 3.109 1.00 50.75 183 LEU A O 1
ATOM 1498 N N . ARG A 1 184 ? -7.929 -6.764 2.520 1.00 53.00 184 ARG A N 1
ATOM 1499 C CA . ARG A 1 184 ? -7.826 -7.293 3.888 1.00 53.00 184 ARG A CA 1
ATOM 1500 C C . ARG A 1 184 ? -6.415 -7.035 4.433 1.00 53.00 184 ARG A C 1
ATOM 1502 O O . ARG A 1 184 ? -5.603 -7.945 4.515 1.00 53.00 184 ARG A O 1
ATOM 1509 N N . VAL A 1 185 ? -6.144 -5.814 4.887 1.00 50.38 185 VAL A N 1
ATOM 1510 C CA . VAL A 1 185 ? -5.010 -5.454 5.741 1.00 50.38 185 VAL A CA 1
ATOM 1511 C C . VAL A 1 185 ? -5.359 -5.911 7.162 1.00 50.38 185 VAL A C 1
ATOM 1513 O O . VAL A 1 185 ? -5.437 -5.136 8.104 1.00 50.38 185 VAL A O 1
ATOM 1516 N N . GLY A 1 186 ? -5.731 -7.182 7.308 1.00 43.47 186 GLY A N 1
ATOM 1517 C CA . GLY A 1 186 ? -6.210 -7.748 8.562 1.00 43.47 186 GLY A CA 1
ATOM 1518 C C . GLY A 1 186 ? -5.093 -8.495 9.288 1.00 43.47 186 GLY A C 1
ATOM 1519 O O . GLY A 1 186 ? -4.246 -9.116 8.634 1.00 43.47 186 GLY A O 1
ATOM 1520 N N . PRO A 1 187 ? -5.052 -8.512 10.634 1.00 40.09 187 PRO A N 1
ATOM 1521 C CA . PRO A 1 187 ? -4.502 -9.678 11.319 1.00 40.09 187 PRO A CA 1
ATOM 1522 C C . PRO A 1 187 ? -5.286 -10.889 10.803 1.00 40.09 187 PRO A C 1
ATOM 1524 O O . PRO A 1 187 ? -6.511 -10.816 10.716 1.00 40.09 187 PRO A O 1
ATOM 1527 N N . ARG A 1 188 ? -4.571 -11.932 10.356 1.00 38.91 188 ARG A N 1
ATOM 1528 C CA . ARG A 1 188 ? -5.119 -13.124 9.685 1.00 38.91 188 ARG A CA 1
ATOM 1529 C C . ARG A 1 188 ? -6.519 -13.445 10.214 1.00 38.91 188 ARG A C 1
ATOM 1531 O O . ARG A 1 188 ? -6.653 -13.816 11.379 1.00 38.91 188 ARG A O 1
ATOM 1538 N N . CYS A 1 189 ? -7.552 -13.308 9.383 1.00 35.31 189 CYS A N 1
ATOM 1539 C CA . CYS A 1 189 ? -8.828 -13.923 9.717 1.00 35.31 189 CYS A CA 1
ATOM 1540 C C . CYS A 1 189 ? -8.539 -15.424 9.830 1.00 35.31 189 CYS A C 1
ATOM 1542 O O . CYS A 1 189 ? -8.158 -16.043 8.836 1.00 35.31 189 CYS A O 1
ATOM 1544 N N . ARG A 1 190 ? -8.624 -15.993 11.041 1.00 33.69 190 ARG A N 1
ATOM 1545 C CA . ARG A 1 190 ? -8.641 -17.450 11.199 1.00 33.69 190 ARG A CA 1
ATOM 1546 C C . ARG A 1 190 ? -9.792 -17.966 10.334 1.00 33.69 190 ARG A C 1
ATOM 1548 O O . ARG A 1 190 ? -10.904 -17.454 10.459 1.00 33.69 190 ARG A O 1
ATOM 1555 N N . LYS A 1 191 ? -9.468 -18.882 9.418 1.00 32.94 191 LYS A N 1
ATOM 1556 C CA . LYS A 1 191 ? -10.456 -19.696 8.708 1.00 32.94 191 LYS A CA 1
ATOM 1557 C C . LYS A 1 191 ? -11.301 -20.467 9.714 1.00 32.94 191 LYS A C 1
ATOM 1559 O O . LYS A 1 191 ? -10.725 -20.857 10.757 1.00 32.94 191 LYS A O 1
#

pLDDT: mean 78.94, std 13.6, range [32.94, 96.25]

Secondary structure (DSSP, 8-state):
--HHHHHHHHHHHHHHHHHHHHHHHH-HHHHHH-HHHHHHHHHHHHHHHHHHHHHHHHHHHHHHHHHHHHHHHHHHHHHHHHHHHHHHHHHHT-HHHH-GGG--S--HHHHHHHHHHHHHHHHHHHHHHHHHSTTSSHHHHHH---S-----S-HHHHHHHHHHHHHHHHHHHHHHHHHHS----SS----

Nearest PDB structures (foldseek):
  1dov-assembly1_A  TM=3.535E-01  e=4.657E+00  Mus musculus

Solvent-accessible surface area (backbone atoms only — not comparable to full-atom values): 10829 Å² total; per-residue (Å²): 123,54,74,65,57,53,49,62,71,44,41,66,60,52,49,53,50,53,51,52,57,52,46,65,68,70,43,52,68,55,43,71,74,43,46,70,66,46,51,53,51,52,52,52,52,50,52,52,49,51,53,55,50,50,54,50,52,52,52,49,52,52,50,39,54,37,52,53,52,45,50,54,48,51,51,54,53,50,50,53,43,53,50,45,52,48,52,53,50,51,54,71,68,29,64,83,69,63,46,77,88,66,79,52,62,58,47,65,66,61,47,67,66,44,51,60,56,50,53,52,51,49,51,52,51,46,51,46,33,52,72,63,35,55,95,64,54,53,48,61,52,38,68,60,58,84,92,73,76,82,92,54,97,31,60,70,47,50,47,55,53,48,50,50,48,44,36,37,51,35,46,48,54,51,47,52,41,52,72,79,38,84,58,70,62,56,80,78,78,79,127

Sequence (191 aa):
MTCLDWLRELGPHLMVLAFWFTSLAVFEWVRKAKPLTFWLFMFCALAVWLVVTGVKLADLHQKDAFLTRKAEVMDAIGREIKIGQGLLHQIAQDQDYMNPRLGHCNSGPVVARYAPKIEDWKSRSQKLLDEVLPESGALARFQTVPESFPKSDCPKMDFNYWKLLAMTQNLIYIWEATEQYRLRVGPRCRK

Radius of gyration: 29.52 Å; Cα contacts (8 Å, |Δi|>4): 103; chains: 1; bounding box: 63×33×86 Å

Foldseek 3Di:
DDPVVVCVLCVVLVVVVVVLVVCVVVCVVVCVVPVVVVVVVSVVVVVVSCVVSVVSVVVVVQVVVLVVLLVVLLVLLVVLLVLLVVLLVCQVPPCVNVPPVVVDQDPVVSCVVRVVVLVVSLVSNLVSCCVQQNPLCLSVLLQDADPDDPDDPRPPVCVSSSNSVSSSVSSVVVSVCSVVHCSPSDPDPDD

Mean predicted aligned error: 11.26 Å